Protein AF-0000000067979847 (afdb_homodimer)

Organism: Pisum sativum (NCBI:txid3888)

Solvent-accessible surface area (backbone atoms only — not comparable to full-atom values): 14893 Å² total; per-residue (Å²): 139,76,74,46,3,60,51,42,52,43,30,31,59,87,82,47,49,55,68,55,45,43,52,50,47,50,52,49,47,49,50,50,45,50,50,45,52,30,23,46,53,11,27,58,51,41,70,66,62,68,67,70,90,79,83,64,74,69,63,75,56,29,65,48,72,47,79,54,95,59,32,35,43,36,35,32,14,34,71,59,52,91,60,48,65,45,44,51,53,51,50,36,49,75,61,39,34,45,76,50,30,35,38,38,40,56,46,82,93,50,28,28,29,37,40,34,38,24,36,59,36,92,86,55,77,77,51,66,68,56,51,39,50,52,52,56,70,62,101,141,76,74,47,4,59,52,44,51,43,29,32,62,87,84,46,49,59,66,57,45,44,51,50,48,50,51,49,48,50,51,49,48,52,50,45,53,31,20,47,53,15,26,58,53,40,69,65,61,68,66,68,88,80,83,63,73,68,64,76,54,30,66,47,72,45,78,54,96,60,32,34,44,37,35,34,12,33,72,60,53,91,60,46,65,44,43,52,54,52,52,35,48,75,59,39,33,45,77,50,31,35,37,38,39,58,46,82,93,50,28,28,28,36,40,35,36,24,37,59,36,92,86,57,77,77,49,65,68,57,51,40,50,52,52,57,70,62,103

Nearest PDB structures (foldseek):
  3k5p-assembly1_A  TM=6.914E-01  e=2.018E-02  Brucella abortus 2308
  7jsr-assembly1_A  TM=4.377E-01  e=1.407E-02  Mycolicibacterium smegmatis MC2 155
  5z3g-assembly1_R  TM=4.023E-01  e=1.901E-02  Saccharomyces cerevisiae S288C
  2ab5-assembly1_B  TM=3.423E-01  e=1.559E-01  Saccharomyces cerevisiae
  2ab5-assembly1_A  TM=3.434E-01  e=2.374E-01  Saccharomyces cerevisiae

Sequence (278 aa):
PGSDAQGWRRRFPARMDDASILDQARSYVKQLQERVKKLEQDVELKNICSNNNGTSTDIFPEVKARVSKMEVLITIHCEKQNGVMVKILTQLEKLRLSVKSSSVLQFGKSTFGITIVAQMGDGYNITVDDLVKTLQTAIPGSDAQGWRRRFPARMDDASILDQARSYVKQLQERVKKLEQDVELKNICSNNNGTSTDIFPEVKARVSKMEVLITIHCEKQNGVMVKILTQLEKLRLSVKSSSVLQFGKSTFGITIVAQMGDGYNITVDDLVKTLQTAI

pLDDT: mean 73.84, std 21.16, range [22.72, 97.25]

Foldseek 3Di:
DPPVLVVQCVVDPPPDPPVNSVVVVVVVVVVVVVVVVVVVVVVVVCVVVPPDDDPCVVLPWDWDWDDDDFKIKIKTKHWDDPCLVVLQVVVCVVLQWAWPDKDWDDDPDIMIIIITITGHHPPRDDDRVRSRVSSSVSD/DPPVLVPQCVVDPPPDPPVNSVVVVVVVVVVVVVVVVVVVVVVVVVVVVPPDDDPCVVLPWDWDWDDDDFKIKIKTKHWDDPCLVVLQVVVCVVLQWAWPDKDWDDDPDIMIIIITITGHDPPRDDDRVRSRVSSSVSD

Secondary structure (DSSP, 8-state):
--SSHHHHHTTS-TTS-HHHHHHHHHHHHHHHHHHHHHHHHHHHHHHHHTTS-S-----SSEEEEEEETTEEEEEEEEE--TTHHHHHHHHHHHTTEEEEEEEEEEETTTEEEEEEEEEEPTT----HHHHHHHHHHH-/--SSHHHHHTTS-TTS-HHHHHHHHHHHHHHHHHHHHHHHHHHHHHHHHTTS-S-----SSEEEEEEETTEEEEEEEEE--TTHHHHHHHHHHHTTEEEEEEEEEEETTTEEEEEEEEEEPTT----HHHHHHHHHHH-

Radius of gyration: 19.09 Å; Cα contacts (8 Å, |Δi|>4): 492; chains: 2; bounding box: 53×50×43 Å

InterPro domains:
  IPR036638 Helix-loop-helix DNA-binding domain superfamily [G3DSA:4.10.280.10] (1-56)
  IPR036638 Helix-loop-helix DNA-binding domain superfamily [SSF47459] (13-46)
  IPR052610 Basic helix-loop-helix transcription regulator [PTHR45959] (15-138)
  IPR054502 Plant bHLH transcription factor, ACT-like domain [PF22754] (65-139)

Structure (mmCIF, N/CA/C/O backbone):
data_AF-0000000067979847-model_v1
#
loop_
_entity.id
_entity.type
_entity.pdbx_description
1 polymer 'Plant bHLH transcription factor ACT-like domain-containing protein'
#
loop_
_atom_site.group_PDB
_atom_site.id
_atom_site.type_symbol
_atom_site.label_atom_id
_atom_site.label_alt_id
_atom_site.label_comp_id
_atom_site.label_asym_id
_atom_site.label_entity_id
_atom_site.label_seq_id
_atom_site.pdbx_PDB_ins_code
_atom_site.Cartn_x
_atom_site.Cartn_y
_atom_site.Cartn_z
_atom_site.occupancy
_atom_site.B_iso_or_equiv
_atom_site.auth_seq_id
_atom_site.auth_comp_id
_atom_site.auth_asym_id
_atom_site.auth_atom_id
_atom_site.pdbx_PDB_model_num
ATOM 1 N N . PRO A 1 1 ? -0.308 11.227 24.109 1 22.72 1 PRO A N 1
ATOM 2 C CA . PRO A 1 1 ? -0.488 9.812 23.781 1 22.72 1 PRO A CA 1
ATOM 3 C C . PRO A 1 1 ? -1.822 9.531 23.094 1 22.72 1 PRO A C 1
ATOM 5 O O . PRO A 1 1 ? -2.1 8.391 22.719 1 22.72 1 PRO A O 1
ATOM 8 N N . GLY A 1 2 ? -2.838 10.406 23.078 1 27.86 2 GLY A N 1
ATOM 9 C CA . GLY A 1 2 ? -4.242 10.648 22.812 1 27.86 2 GLY A CA 1
ATOM 10 C C . GLY A 1 2 ? -4.551 10.734 21.328 1 27.86 2 GLY A C 1
ATOM 11 O O . GLY A 1 2 ? -5.719 10.789 20.922 1 27.86 2 GLY A O 1
ATOM 12 N N . SER A 1 3 ? -3.582 11.164 20.438 1 30.92 3 SER A N 1
ATOM 13 C CA . SER A 1 3 ? -3.697 11.742 19.109 1 30.92 3 SER A CA 1
ATOM 14 C C . SER A 1 3 ? -3.906 10.664 18.047 1 30.92 3 SER A C 1
ATOM 16 O O . SER A 1 3 ? -4.301 10.961 16.922 1 30.92 3 SER A O 1
ATOM 18 N N . ASP A 1 4 ? -3.541 9.422 18.359 1 33.56 4 ASP A N 1
ATOM 19 C CA . ASP A 1 4 ? -3.527 8.344 17.375 1 33.56 4 ASP A CA 1
ATOM 20 C C . ASP A 1 4 ? -4.941 7.844 17.078 1 33.56 4 ASP A C 1
ATOM 22 O O . ASP A 1 4 ? -5.195 7.234 16.047 1 33.56 4 ASP A O 1
ATOM 26 N N . ALA A 1 5 ? -5.855 7.871 17.984 1 39.06 5 ALA A N 1
ATOM 27 C CA . ALA A 1 5 ? -7.242 7.414 17.969 1 39.06 5 ALA A CA 1
ATOM 28 C C . ALA A 1 5 ? -8.023 8.102 16.844 1 39.06 5 ALA A C 1
ATOM 30 O O . ALA A 1 5 ? -8.898 7.488 16.219 1 39.06 5 ALA A O 1
ATOM 31 N N . GLN A 1 6 ? -7.762 9.352 16.594 1 37.03 6 GLN A N 1
ATOM 32 C CA . GLN A 1 6 ? -8.523 10.148 15.641 1 37.03 6 GLN A CA 1
ATOM 33 C C . GLN A 1 6 ? -8.211 9.742 14.211 1 37.03 6 GLN A C 1
ATOM 35 O O . GLN A 1 6 ? -9.055 9.875 13.32 1 37.03 6 GLN A O 1
ATOM 40 N N . GLY A 1 7 ? -7.008 9.086 14.133 1 37.72 7 GLY A N 1
ATOM 41 C CA . GLY A 1 7 ? -6.609 8.758 12.773 1 37.72 7 GLY A CA 1
ATOM 42 C C . GLY A 1 7 ? -7.414 7.629 12.164 1 37.72 7 GLY A C 1
ATOM 43 O O . GLY A 1 7 ? -7.727 7.648 10.969 1 37.72 7 GLY A O 1
ATOM 44 N N . TRP A 1 8 ? -7.641 6.535 12.938 1 45.78 8 TRP A N 1
ATOM 45 C CA . TRP A 1 8 ? -8.383 5.391 12.422 1 45.78 8 TRP A CA 1
ATOM 46 C C . TRP A 1 8 ? -9.859 5.734 12.258 1 45.78 8 TRP A C 1
ATOM 48 O O . TRP A 1 8 ? -10.555 5.145 11.422 1 45.78 8 TRP A O 1
ATOM 58 N N . ARG A 1 9 ? -10.391 6.512 13.172 1 46.44 9 ARG A N 1
ATOM 59 C CA . ARG A 1 9 ? -11.805 6.855 13.062 1 46.44 9 ARG A CA 1
ATOM 60 C C . ARG A 1 9 ? -12.117 7.488 11.711 1 46.44 9 ARG A C 1
ATOM 62 O O . ARG A 1 9 ? -13.234 7.363 11.203 1 46.44 9 ARG A O 1
ATOM 69 N N . ARG A 1 10 ? -11.023 8.281 11.297 1 41.72 10 ARG A N 1
ATOM 70 C CA . ARG A 1 10 ? -11.172 8.945 10 1 41.72 10 ARG A CA 1
ATOM 71 C C . ARG A 1 10 ? -11.039 7.945 8.859 1 41.72 10 ARG A C 1
ATOM 73 O O . ARG A 1 10 ? -11.281 8.289 7.699 1 41.72 10 ARG A O 1
ATOM 80 N N . ARG A 1 11 ? -10.445 6.793 9.234 1 43.06 11 ARG A N 1
ATOM 81 C CA . ARG A 1 11 ? -10.172 5.773 8.227 1 43.06 11 ARG A CA 1
ATOM 82 C C . ARG A 1 11 ? -11.391 4.887 8 1 43.06 11 ARG A C 1
ATOM 84 O O . ARG A 1 11 ? -11.422 4.102 7.051 1 43.06 11 ARG A O 1
ATOM 91 N N . PHE A 1 12 ? -12.312 4.84 8.906 1 48.62 12 PHE A N 1
ATOM 92 C CA . PHE A 1 12 ? -13.461 3.947 8.82 1 48.62 12 PHE A CA 1
ATOM 93 C C . PHE A 1 12 ? -14.758 4.742 8.68 1 48.62 12 PHE A C 1
ATOM 95 O O . PHE A 1 12 ? -14.859 5.863 9.18 1 48.62 12 PHE A O 1
ATOM 102 N N . PRO A 1 13 ? -15.562 4.523 7.547 1 44.19 13 PRO A N 1
ATOM 103 C CA . PRO A 1 13 ? -16.812 5.258 7.391 1 44.19 13 PRO A CA 1
ATOM 104 C C . PRO A 1 13 ? -17.516 5.523 8.719 1 44.19 13 PRO A C 1
ATOM 106 O O . PRO A 1 13 ? -17.344 4.762 9.672 1 44.19 13 PRO A O 1
ATOM 109 N N . ALA A 1 14 ? -18.062 6.676 8.719 1 45.44 14 ALA A N 1
ATOM 110 C CA . ALA A 1 14 ? -18.922 7.121 9.812 1 45.44 14 ALA A CA 1
ATOM 111 C C . ALA A 1 14 ? -19.875 6.016 10.25 1 45.44 14 ALA A C 1
ATOM 113 O O . ALA A 1 14 ? -20.328 5.996 11.391 1 45.44 14 ALA A O 1
ATOM 114 N N . ARG A 1 15 ? -20.203 5.211 9.18 1 48.53 15 ARG A N 1
ATOM 115 C CA . ARG A 1 15 ? -21.266 4.281 9.539 1 48.53 15 ARG A CA 1
ATOM 116 C C . ARG A 1 15 ? -20.703 3.045 10.227 1 48.53 15 ARG A C 1
ATOM 118 O O . ARG A 1 15 ? -21.469 2.199 10.711 1 48.53 15 ARG A O 1
ATOM 125 N N . MET A 1 16 ? -19.453 2.879 10.094 1 50.84 16 MET A N 1
ATOM 126 C CA . MET A 1 16 ? -18.953 1.732 10.844 1 50.84 16 MET A CA 1
ATOM 127 C C . MET A 1 16 ? -18.625 2.121 12.289 1 50.84 16 MET A C 1
ATOM 129 O O . MET A 1 16 ? -18.016 3.154 12.531 1 50.84 16 MET A O 1
ATOM 133 N N . ASP A 1 17 ? -19.281 1.398 13.023 1 55.72 17 ASP A N 1
ATOM 134 C CA . ASP A 1 17 ? -19 1.698 14.422 1 55.72 17 ASP A CA 1
ATOM 135 C C . ASP A 1 17 ? -17.547 1.442 14.758 1 55.72 17 ASP A C 1
ATOM 137 O O . ASP A 1 17 ? -16.828 0.763 14.008 1 55.72 17 ASP A O 1
ATOM 141 N N . ASP A 1 18 ? -17.094 2.234 15.547 1 55.59 18 ASP A N 1
ATOM 142 C CA . ASP A 1 18 ? -15.734 2.18 16.062 1 55.59 18 ASP A CA 1
ATOM 143 C C . ASP A 1 18 ? -15.289 0.736 16.281 1 55.59 18 ASP A C 1
ATOM 145 O O . ASP A 1 18 ? -14.148 0.38 15.984 1 55.59 18 ASP A O 1
ATOM 149 N N . ALA A 1 19 ? -16.25 -0.057 16.703 1 60.03 19 ALA A N 1
ATOM 150 C CA . ALA A 1 19 ? -15.938 -1.449 17.016 1 60.03 19 ALA A CA 1
ATOM 151 C C . ALA A 1 19 ? -15.633 -2.24 15.742 1 60.03 19 ALA A C 1
ATOM 153 O O . ALA A 1 19 ? -14.664 -3.004 15.695 1 60.03 19 ALA A O 1
ATOM 154 N N . SER A 1 20 ? -16.312 -2.035 14.672 1 58.41 20 SER A N 1
ATOM 155 C CA . SER A 1 20 ? -16.141 -2.74 13.414 1 58.41 20 SER A CA 1
ATOM 156 C C . SER A 1 20 ? -14.82 -2.352 12.742 1 58.41 20 SER A C 1
ATOM 158 O O . SER A 1 20 ? -14.117 -3.207 12.203 1 58.41 20 SER A O 1
ATOM 160 N N . ILE A 1 21 ? -14.484 -1.13 12.914 1 59.88 21 ILE A N 1
ATOM 161 C CA . ILE A 1 21 ? -13.234 -0.615 12.359 1 59.88 21 ILE A CA 1
ATOM 162 C C . ILE A 1 21 ? -12.047 -1.268 13.07 1 59.88 21 ILE A C 1
ATOM 164 O O . ILE A 1 21 ? -11.102 -1.717 12.414 1 59.88 21 ILE A O 1
ATOM 168 N N . LEU A 1 22 ? -12.195 -1.333 14.328 1 62.34 22 LEU A N 1
ATOM 169 C CA . LEU A 1 22 ? -11.117 -1.936 15.109 1 62.34 22 LEU A CA 1
ATOM 170 C C . LEU A 1 22 ? -10.961 -3.412 14.766 1 62.34 22 LEU A C 1
ATOM 172 O O . LEU A 1 22 ? -9.836 -3.912 14.664 1 62.34 22 LEU A O 1
ATOM 176 N N . ASP A 1 23 ? -12.094 -4.105 14.656 1 64.44 23 ASP A N 1
ATOM 177 C CA . ASP A 1 23 ? -12.062 -5.523 14.312 1 64.44 23 ASP A CA 1
ATOM 178 C C . ASP A 1 23 ? -11.359 -5.758 12.984 1 64.44 23 ASP A C 1
ATOM 180 O O . ASP A 1 23 ? -10.547 -6.676 12.859 1 64.44 23 ASP A O 1
ATOM 184 N N . GLN A 1 24 ? -11.641 -4.961 12.148 1 59 24 GLN A N 1
ATOM 185 C CA . GLN A 1 24 ? -11.047 -5.09 10.82 1 59 24 GLN A CA 1
ATOM 186 C C . GLN A 1 24 ? -9.547 -4.812 10.859 1 59 24 GLN A C 1
ATOM 188 O O . GLN A 1 24 ? -8.758 -5.539 10.258 1 59 24 GLN A O 1
ATOM 193 N N . ALA A 1 25 ? -9.211 -3.822 11.562 1 62.44 25 ALA A N 1
ATOM 194 C CA . ALA A 1 25 ? -7.805 -3.477 11.719 1 62.44 25 ALA A CA 1
ATOM 195 C C . ALA A 1 25 ? -7.023 -4.621 12.359 1 62.44 25 ALA A C 1
ATOM 197 O O . ALA A 1 25 ? -5.918 -4.953 11.922 1 62.44 25 ALA A O 1
ATOM 198 N N . ARG A 1 26 ? -7.625 -5.18 13.312 1 70.19 26 ARG A N 1
ATOM 199 C CA . ARG A 1 26 ? -7 -6.32 13.977 1 70.19 26 ARG A CA 1
ATOM 200 C C . ARG A 1 26 ? -6.812 -7.484 13.008 1 70.19 26 ARG A C 1
ATOM 202 O O . ARG A 1 26 ? -5.754 -8.117 12.992 1 70.19 26 ARG A O 1
ATOM 209 N N . SER A 1 27 ? -7.816 -7.75 12.305 1 69.06 27 SER A N 1
ATOM 210 C CA . SER A 1 27 ? -7.762 -8.828 11.32 1 69.06 27 SER A CA 1
ATOM 211 C C . SER A 1 27 ? -6.652 -8.594 10.305 1 69.06 27 SER A C 1
ATOM 213 O O . SER A 1 27 ? -5.895 -9.508 9.984 1 69.06 27 SER A O 1
ATOM 215 N N . TYR A 1 28 ? -6.516 -7.379 10.008 1 60.12 28 TYR A N 1
ATOM 216 C CA . TYR A 1 28 ? -5.48 -7 9.055 1 60.12 28 TYR A CA 1
ATOM 217 C C . TYR A 1 28 ? -4.09 -7.227 9.641 1 60.12 28 TYR A C 1
ATOM 219 O O . TYR A 1 28 ? -3.232 -7.832 9 1 60.12 28 TYR A O 1
ATOM 227 N N . VAL A 1 29 ? -3.916 -6.812 10.852 1 66.75 29 VAL A N 1
ATOM 228 C CA . VAL A 1 29 ? -2.633 -6.992 11.516 1 66.75 29 VAL A CA 1
ATOM 229 C C . VAL A 1 29 ? -2.326 -8.484 11.656 1 66.75 29 VAL A C 1
ATOM 231 O O . VAL A 1 29 ? -1.184 -8.906 11.469 1 66.75 29 VAL A O 1
ATOM 234 N N . LYS A 1 30 ? -3.355 -9.164 11.922 1 74.62 30 LYS A N 1
ATOM 235 C CA . LYS A 1 30 ? -3.184 -10.609 12.031 1 74.62 30 LYS A CA 1
ATOM 236 C C . LYS A 1 30 ? -2.768 -11.219 10.695 1 74.62 30 LYS A C 1
ATOM 238 O O . LYS A 1 30 ? -1.877 -12.07 10.641 1 74.62 30 LYS A O 1
ATOM 243 N N . GLN A 1 31 ? -3.348 -10.812 9.719 1 62.22 31 GLN A N 1
ATOM 244 C CA . GLN A 1 31 ? -2.998 -11.273 8.383 1 62.22 31 GLN A CA 1
ATOM 245 C C . GLN A 1 31 ? -1.552 -10.93 8.039 1 62.22 31 GLN A C 1
ATOM 247 O O . GLN A 1 31 ? -0.817 -11.758 7.504 1 62.22 31 GLN A O 1
ATOM 252 N N . LEU A 1 32 ? -1.164 -9.781 8.375 1 62.03 32 LEU A N 1
ATOM 253 C CA . LEU A 1 32 ? 0.208 -9.352 8.133 1 62.03 32 LEU A CA 1
ATOM 254 C C . LEU A 1 32 ? 1.194 -10.188 8.938 1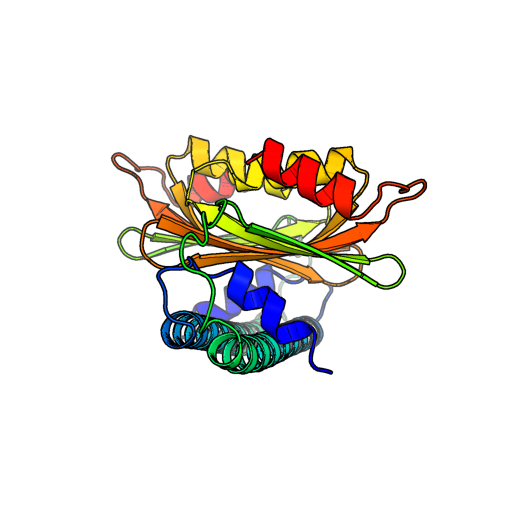 62.03 32 LEU A C 1
ATOM 256 O O . LEU A 1 32 ? 2.26 -10.555 8.43 1 62.03 32 LEU A O 1
ATOM 260 N N . GLN A 1 33 ? 0.799 -10.453 10.164 1 71.44 33 GLN A N 1
ATOM 261 C CA . GLN A 1 33 ? 1.627 -11.312 11 1 71.44 33 GLN A CA 1
ATOM 262 C C . GLN A 1 33 ? 1.774 -12.703 10.383 1 71.44 33 GLN A C 1
ATOM 264 O O . GLN A 1 33 ? 2.867 -13.273 10.375 1 71.44 33 GLN A O 1
ATOM 269 N N . GLU A 1 34 ? 0.741 -13.188 9.852 1 68.75 34 GLU A N 1
ATOM 270 C CA . GLU A 1 34 ? 0.761 -14.492 9.203 1 68.75 34 GLU A CA 1
ATOM 271 C C . GLU A 1 34 ? 1.631 -14.477 7.949 1 68.75 34 GLU A C 1
ATOM 273 O O . GLU A 1 34 ? 2.379 -15.422 7.691 1 68.75 34 GLU A O 1
ATOM 278 N N . ARG A 1 35 ? 1.564 -13.516 7.281 1 57.09 35 ARG A N 1
ATOM 279 C CA . ARG A 1 35 ? 2.383 -13.352 6.082 1 57.09 35 ARG A CA 1
ATOM 280 C C . ARG A 1 35 ? 3.863 -13.289 6.434 1 57.09 35 ARG A C 1
ATOM 282 O O . ARG A 1 35 ? 4.695 -13.898 5.754 1 57.09 35 ARG A O 1
ATOM 289 N N . VAL A 1 36 ? 4.125 -12.594 7.473 1 65.25 36 VAL A N 1
ATOM 290 C CA . VAL A 1 36 ? 5.508 -12.5 7.934 1 65.25 36 VAL A CA 1
ATOM 291 C C . VAL A 1 36 ? 6 -13.883 8.375 1 65.25 36 VAL A C 1
ATOM 293 O O . VAL A 1 36 ? 7.145 -14.25 8.109 1 65.25 36 VAL A O 1
ATOM 296 N N . LYS A 1 37 ? 5.152 -14.508 9.094 1 69.62 37 LYS A N 1
ATOM 297 C CA . LYS A 1 37 ? 5.512 -15.859 9.516 1 69.62 37 LYS A CA 1
ATOM 298 C C . LYS A 1 37 ? 5.809 -16.75 8.305 1 69.62 37 LYS A C 1
ATOM 300 O O . LYS A 1 37 ? 6.773 -17.516 8.32 1 69.62 37 LYS A O 1
ATOM 305 N N . LYS A 1 38 ? 5.125 -16.625 7.336 1 58.94 38 LYS A N 1
ATOM 306 C CA . LYS A 1 38 ? 5.344 -17.375 6.105 1 58.94 38 LYS A CA 1
ATOM 307 C C . LYS A 1 38 ? 6.656 -16.984 5.441 1 58.94 38 LYS A C 1
ATOM 309 O O . LYS A 1 38 ? 7.43 -17.844 5.016 1 58.94 38 LYS A O 1
ATOM 314 N N . LEU A 1 39 ? 6.902 -15.711 5.418 1 56.28 39 LEU A N 1
ATOM 315 C CA . LEU A 1 39 ? 8.156 -15.188 4.875 1 56.28 39 LEU A CA 1
ATOM 316 C C . LEU A 1 39 ? 9.352 -15.727 5.652 1 56.28 39 LEU A C 1
ATOM 318 O O . LEU A 1 39 ? 10.375 -16.078 5.062 1 56.28 39 LEU A O 1
ATOM 322 N N . GLU A 1 40 ? 9.203 -15.797 6.953 1 64.94 40 GLU A N 1
ATOM 323 C CA . GLU A 1 40 ? 10.234 -16.391 7.805 1 64.94 40 GLU A CA 1
ATOM 324 C C . GLU A 1 40 ? 10.484 -17.844 7.445 1 64.94 40 GLU A C 1
ATOM 326 O O . GLU A 1 40 ? 11.633 -18.281 7.367 1 64.94 40 GLU A O 1
ATOM 331 N N . GLN A 1 41 ? 9.43 -18.531 7.223 1 62.47 41 GLN A N 1
ATOM 332 C CA . GLN A 1 41 ? 9.531 -19.938 6.852 1 62.47 41 GLN A CA 1
ATOM 333 C C . GLN A 1 41 ? 10.172 -20.109 5.477 1 62.47 41 GLN A C 1
ATOM 335 O O . GLN A 1 41 ? 11.016 -20.984 5.273 1 62.47 41 GLN A O 1
ATOM 340 N N . ASP A 1 42 ? 9.875 -19.312 4.551 1 54.09 42 ASP A N 1
ATOM 341 C CA . ASP A 1 42 ? 10.43 -19.312 3.201 1 54.09 42 ASP A CA 1
ATOM 342 C C . ASP A 1 42 ? 11.93 -19 3.221 1 54.09 42 ASP A C 1
ATOM 344 O O . ASP A 1 42 ? 12.711 -19.625 2.498 1 54.09 42 ASP A O 1
ATOM 348 N N . VAL A 1 43 ? 12.305 -18 3.934 1 58.06 43 VAL A N 1
ATOM 349 C CA . VAL A 1 43 ? 13.703 -17.609 4.059 1 58.06 43 VAL A CA 1
ATOM 350 C C . VAL A 1 43 ? 14.5 -18.734 4.707 1 58.06 43 VAL A C 1
ATOM 352 O O . VAL A 1 43 ? 15.641 -19.016 4.32 1 58.06 43 VAL A O 1
ATOM 355 N N . GLU A 1 44 ? 13.945 -19.266 5.727 1 60.84 44 GLU A N 1
ATOM 356 C CA . GLU A 1 44 ? 14.602 -20.391 6.383 1 60.84 44 GLU A CA 1
ATOM 357 C C . GLU A 1 44 ? 14.844 -21.531 5.402 1 60.84 44 GLU A C 1
ATOM 359 O O . GLU A 1 44 ? 15.891 -22.172 5.434 1 60.84 44 GLU A O 1
ATOM 364 N N . LEU A 1 45 ? 14 -21.781 4.453 1 51.47 45 LEU A N 1
ATOM 365 C CA . LEU A 1 45 ? 14.102 -22.859 3.486 1 51.47 45 LEU A CA 1
ATOM 366 C C . LEU A 1 45 ? 15.094 -22.531 2.381 1 51.47 45 LEU A C 1
ATOM 368 O O . LEU A 1 45 ? 15.836 -23.391 1.916 1 51.47 45 LEU A O 1
ATOM 372 N N . LYS A 1 46 ? 15.055 -21.328 1.94 1 52.03 46 LYS A N 1
ATOM 373 C CA . LYS A 1 46 ? 16.016 -20.906 0.924 1 52.03 46 LYS A CA 1
ATOM 374 C C . LYS A 1 46 ? 17.438 -20.938 1.467 1 52.03 46 LYS A C 1
ATOM 376 O O . LYS A 1 46 ? 18.375 -21.281 0.746 1 52.03 46 LYS A O 1
ATOM 381 N N . ASN A 1 47 ? 17.656 -20.297 2.672 1 50.31 47 ASN A N 1
ATOM 382 C CA . ASN A 1 47 ? 19 -20.406 3.246 1 50.31 47 ASN A CA 1
ATOM 383 C C . ASN A 1 47 ? 19.5 -21.844 3.213 1 50.31 47 ASN A C 1
ATOM 385 O O . ASN A 1 47 ? 20.703 -22.078 3.09 1 50.31 47 ASN A O 1
ATOM 389 N N . ILE A 1 48 ? 18.641 -22.75 3.18 1 45.25 48 ILE A N 1
ATOM 390 C CA . ILE A 1 48 ? 19.062 -24.125 3.092 1 45.25 48 ILE A CA 1
ATOM 391 C C . ILE A 1 48 ? 19.453 -24.469 1.654 1 45.25 48 ILE A C 1
ATOM 393 O O . ILE A 1 48 ? 20.453 -25.156 1.417 1 45.25 48 ILE A O 1
ATOM 397 N N . CYS A 1 49 ? 18.672 -24 0.652 1 38.84 49 CYS A N 1
ATOM 398 C CA . CYS A 1 49 ? 18.938 -24.422 -0.719 1 38.84 49 CYS A CA 1
ATOM 399 C C . CYS A 1 49 ? 19.938 -23.484 -1.397 1 38.84 49 CYS A C 1
ATOM 401 O O . CYS A 1 49 ? 20.438 -23.797 -2.482 1 38.84 49 CYS A O 1
ATOM 403 N N . SER A 1 50 ? 19.953 -22.203 -1.059 1 44.81 50 SER A N 1
ATOM 404 C CA . SER A 1 50 ? 20.797 -21.281 -1.814 1 44.81 50 SER A CA 1
ATOM 405 C C . SER A 1 50 ? 22.281 -21.578 -1.579 1 44.81 50 SER A C 1
ATOM 407 O O . SER A 1 50 ? 23.141 -20.734 -1.855 1 44.81 50 SER A O 1
ATOM 409 N N . ASN A 1 51 ? 22.719 -22.594 -1.029 1 37.69 51 ASN A N 1
ATOM 410 C CA . ASN A 1 51 ? 24.172 -22.75 -1.163 1 37.69 51 ASN A CA 1
ATOM 411 C C . ASN A 1 51 ? 24.625 -22.609 -2.613 1 37.69 51 ASN A C 1
ATOM 413 O O . ASN A 1 51 ? 25.812 -22.531 -2.895 1 37.69 51 ASN A O 1
ATOM 417 N N . ASN A 1 52 ? 24.156 -23.531 -3.551 1 35.59 52 ASN A N 1
ATOM 418 C CA . ASN A 1 52 ? 25.047 -23.734 -4.688 1 35.59 52 ASN A CA 1
ATOM 419 C C . ASN A 1 52 ? 25.25 -22.453 -5.488 1 35.59 52 ASN A C 1
ATOM 421 O O . ASN A 1 52 ? 26.375 -22.094 -5.828 1 35.59 52 ASN A O 1
ATOM 425 N N . ASN A 1 53 ? 24.547 -22.375 -6.836 1 37 53 ASN A N 1
ATOM 426 C CA . ASN A 1 53 ? 25.062 -21.688 -8.016 1 37 53 ASN A CA 1
ATOM 427 C C . ASN A 1 53 ? 25.156 -20.172 -7.793 1 37 53 ASN A C 1
ATOM 429 O O . ASN A 1 53 ? 24.297 -19.578 -7.145 1 37 53 ASN A O 1
ATOM 433 N N . GLY A 1 54 ? 26.312 -19.5 -7.973 1 36.94 54 GLY A N 1
ATOM 434 C CA . GLY A 1 54 ? 27 -18.219 -7.996 1 36.94 54 GLY A CA 1
ATOM 435 C C . GLY A 1 54 ? 26.078 -17.062 -8.344 1 36.94 54 GLY A C 1
ATOM 436 O O . GLY A 1 54 ? 25.938 -16.125 -7.562 1 36.94 54 GLY A O 1
ATOM 437 N N . THR A 1 55 ? 26.078 -16.766 -9.836 1 37.44 55 THR A N 1
ATOM 438 C CA . THR A 1 55 ? 25.734 -15.516 -10.5 1 37.44 55 THR A CA 1
ATOM 439 C C . THR A 1 55 ? 24.266 -15.164 -10.266 1 37.44 55 THR A C 1
ATOM 441 O O . THR A 1 55 ? 23.375 -15.742 -10.883 1 37.44 55 THR A O 1
ATOM 444 N N . SER A 1 56 ? 23.672 -15.422 -9.312 1 40 56 SER A N 1
ATOM 445 C CA . SER A 1 56 ? 22.312 -14.945 -9.062 1 40 56 SER A CA 1
ATOM 446 C C . SER A 1 56 ? 22.078 -13.586 -9.711 1 40 56 SER A C 1
ATOM 448 O O . SER A 1 56 ? 22.578 -12.57 -9.234 1 40 56 SER A O 1
ATOM 450 N N . THR A 1 57 ? 22.531 -13.375 -10.977 1 41.31 57 THR A N 1
ATOM 451 C CA . THR A 1 57 ? 22.016 -12.188 -11.648 1 41.31 57 THR A CA 1
ATOM 452 C C . THR A 1 57 ? 20.656 -11.789 -11.094 1 41.31 57 THR A C 1
ATOM 454 O O . THR A 1 57 ? 19.656 -12.469 -11.336 1 41.31 57 THR A O 1
ATOM 457 N N . ASP A 1 58 ? 20.469 -11.734 -9.945 1 47.12 58 ASP A N 1
ATOM 458 C CA . ASP A 1 58 ? 19.375 -11.148 -9.164 1 47.12 58 ASP A CA 1
ATOM 459 C C . ASP A 1 58 ? 18.594 -10.133 -9.992 1 47.12 58 ASP A C 1
ATOM 461 O O . ASP A 1 58 ? 19.078 -9.031 -10.25 1 47.12 58 ASP A O 1
ATOM 465 N N . ILE A 1 59 ? 18.109 -10.516 -11.234 1 54.84 59 ILE A N 1
ATOM 466 C CA . ILE A 1 59 ? 17.281 -9.695 -12.102 1 54.84 59 ILE A CA 1
ATOM 467 C C . ILE A 1 59 ? 16.359 -8.828 -11.258 1 54.84 59 ILE A C 1
ATOM 469 O O . ILE A 1 59 ? 15.57 -9.344 -10.461 1 54.84 59 ILE A O 1
ATOM 473 N N . PHE A 1 60 ? 16.781 -7.844 -10.648 1 66 60 PHE A N 1
ATOM 474 C CA . PHE A 1 60 ? 15.969 -6.781 -10.062 1 66 60 PHE A CA 1
ATOM 475 C C . PHE A 1 60 ? 15.312 -5.938 -11.148 1 66 60 PHE A C 1
ATOM 477 O O . PHE A 1 60 ? 15.938 -5.637 -12.172 1 66 60 PHE A O 1
ATOM 484 N N . PRO A 1 61 ? 13.828 -5.891 -11.023 1 82.94 61 PRO A N 1
ATOM 485 C CA . PRO A 1 61 ? 12.938 -6.172 -9.898 1 82.94 61 PRO A CA 1
ATOM 486 C C . PRO A 1 61 ? 12.469 -7.625 -9.859 1 82.94 61 PRO A C 1
ATOM 488 O O . PRO A 1 61 ? 12.391 -8.281 -10.898 1 82.94 61 PRO A O 1
ATOM 491 N N . GLU A 1 62 ? 12.367 -8.18 -8.711 1 85.62 62 GLU A N 1
ATOM 492 C CA . GLU A 1 62 ? 11.781 -9.508 -8.508 1 85.62 62 GLU A CA 1
ATOM 493 C C . GLU A 1 62 ? 10.266 -9.422 -8.352 1 85.62 62 GLU A C 1
ATOM 495 O O . GLU A 1 62 ? 9.773 -8.75 -7.441 1 85.62 62 GLU A O 1
ATOM 500 N N . VAL A 1 63 ? 9.562 -10.055 -9.281 1 90.75 63 VAL A N 1
ATOM 501 C CA . VAL A 1 63 ? 8.102 -10.055 -9.234 1 90.75 63 VAL A CA 1
ATOM 502 C C . VAL A 1 63 ? 7.59 -11.492 -9.109 1 90.75 63 VAL A C 1
ATOM 504 O O . VAL A 1 63 ? 7.988 -12.367 -9.875 1 90.75 63 VAL A O 1
ATOM 507 N N . LYS A 1 64 ? 6.809 -11.742 -8.117 1 86.25 64 LYS A N 1
ATOM 508 C CA . LYS A 1 64 ? 6.145 -13.023 -7.895 1 86.25 64 LYS A CA 1
ATOM 509 C C . LYS A 1 64 ? 4.629 -12.852 -7.84 1 86.25 64 LYS A C 1
ATOM 511 O O . LYS A 1 64 ? 4.129 -11.867 -7.285 1 86.25 64 LYS A O 1
ATOM 516 N N . ALA A 1 65 ? 3.939 -13.805 -8.469 1 90.38 65 ALA A N 1
ATOM 517 C CA . ALA A 1 65 ? 2.48 -13.75 -8.461 1 90.38 65 ALA A CA 1
ATOM 518 C C . ALA A 1 65 ? 1.88 -15.141 -8.25 1 90.38 65 ALA A C 1
ATOM 520 O O . ALA A 1 65 ? 2.41 -16.141 -8.75 1 90.38 65 ALA A O 1
ATOM 521 N N . ARG A 1 66 ? 0.875 -15.172 -7.48 1 86 66 ARG A N 1
ATOM 522 C CA . ARG A 1 66 ? 0.122 -16.406 -7.223 1 86 66 ARG A CA 1
ATOM 523 C C . ARG A 1 66 ? -1.379 -16.156 -7.336 1 86 66 ARG A C 1
ATOM 525 O O . ARG A 1 66 ? -1.878 -15.117 -6.898 1 86 66 ARG A O 1
ATOM 532 N N . VAL A 1 67 ? -2.031 -17.109 -7.961 1 89.12 67 VAL A N 1
ATOM 533 C CA . VAL A 1 67 ? -3.473 -16.969 -8.148 1 89.12 67 VAL A CA 1
ATOM 534 C C . VAL A 1 67 ? -4.211 -17.906 -7.195 1 89.12 67 VAL A C 1
ATOM 536 O O . VAL A 1 67 ? -3.818 -19.062 -7.027 1 89.12 67 VAL A O 1
ATOM 539 N N . SER A 1 68 ? -5.129 -17.391 -6.531 1 86.44 68 SER A N 1
ATOM 540 C CA . SER A 1 68 ? -6.043 -18.172 -5.715 1 86.44 68 SER A CA 1
ATOM 541 C C . SER A 1 68 ? -7.492 -17.781 -5.969 1 86.44 68 SER A C 1
ATOM 543 O O . SER A 1 68 ? -7.922 -16.688 -5.586 1 86.44 68 SER A O 1
ATOM 545 N N . LYS A 1 69 ? -8.203 -18.734 -6.578 1 87.81 69 LYS A N 1
ATOM 546 C CA . LYS A 1 69 ? -9.586 -18.5 -6.973 1 87.81 69 LYS A CA 1
ATOM 547 C C . LYS A 1 69 ? -9.703 -17.25 -7.836 1 87.81 69 LYS A C 1
ATOM 549 O O . LYS A 1 69 ? -9.258 -17.234 -8.984 1 87.81 69 LYS A O 1
ATOM 554 N N . MET A 1 70 ? -10.203 -16.172 -7.383 1 92.06 70 MET A N 1
ATOM 555 C CA . MET A 1 70 ? -10.438 -14.977 -8.188 1 92.06 70 MET A CA 1
ATOM 556 C C . MET A 1 70 ? -9.539 -13.836 -7.738 1 92.06 70 MET A C 1
ATOM 558 O O . MET A 1 70 ? -9.773 -12.68 -8.102 1 92.06 70 MET A O 1
ATOM 562 N N . GLU A 1 71 ? -8.484 -14.148 -6.91 1 91.44 71 GLU A N 1
ATOM 563 C CA . GLU A 1 71 ? -7.562 -13.117 -6.438 1 91.44 71 GLU A CA 1
ATOM 564 C C . GLU A 1 71 ? -6.121 -13.461 -6.812 1 91.44 71 GLU A C 1
ATOM 566 O O . GLU A 1 71 ? -5.777 -14.633 -6.984 1 91.44 71 GLU A O 1
ATOM 571 N N . VAL A 1 72 ? -5.387 -12.477 -7 1 93.38 72 VAL A N 1
ATOM 572 C CA . VAL A 1 72 ? -3.967 -12.633 -7.285 1 93.38 72 VAL A CA 1
ATOM 573 C C . VAL A 1 72 ? -3.141 -11.961 -6.191 1 93.38 72 VAL A C 1
ATOM 575 O O . VAL A 1 72 ? -3.408 -10.82 -5.82 1 93.38 72 VAL A O 1
ATOM 578 N N . LEU A 1 73 ? -2.25 -12.648 -5.633 1 88.31 73 LEU A N 1
ATOM 579 C CA . LEU A 1 73 ? -1.247 -12.086 -4.734 1 88.31 73 LEU A CA 1
ATOM 580 C C . LEU A 1 73 ? 0.038 -11.766 -5.488 1 88.31 73 LEU A C 1
ATOM 582 O O . LEU A 1 73 ? 0.628 -12.641 -6.121 1 88.31 73 LEU A O 1
ATOM 586 N N . ILE A 1 74 ? 0.417 -10.531 -5.438 1 91.69 74 ILE A N 1
ATOM 587 C CA . ILE A 1 74 ? 1.615 -10.078 -6.141 1 91.69 74 ILE A CA 1
ATOM 588 C C . ILE A 1 74 ? 2.645 -9.578 -5.129 1 91.69 74 ILE A C 1
ATOM 590 O O . ILE A 1 74 ? 2.316 -8.789 -4.238 1 91.69 74 ILE A O 1
ATOM 594 N N . THR A 1 75 ? 3.814 -10 -5.266 1 86.94 75 THR A N 1
ATOM 595 C CA . THR A 1 75 ? 4.93 -9.523 -4.453 1 86.94 75 THR A CA 1
ATOM 596 C C . THR A 1 75 ? 6.062 -9.016 -5.336 1 86.94 75 THR A C 1
ATOM 598 O O . THR A 1 75 ? 6.512 -9.711 -6.25 1 86.94 75 THR A O 1
ATOM 601 N N . ILE A 1 76 ? 6.445 -7.781 -5.078 1 89.38 76 ILE A N 1
ATOM 602 C CA . ILE A 1 76 ? 7.457 -7.145 -5.914 1 89.38 76 ILE A CA 1
ATOM 603 C C . ILE A 1 76 ? 8.617 -6.652 -5.043 1 89.38 76 ILE A C 1
ATOM 605 O O . ILE A 1 76 ? 8.391 -6.07 -3.979 1 89.38 76 ILE A O 1
ATOM 609 N N . HIS A 1 77 ? 9.734 -6.891 -5.434 1 84.12 77 HIS A N 1
ATOM 610 C CA . HIS A 1 77 ? 10.961 -6.309 -4.895 1 84.12 77 HIS A CA 1
ATOM 611 C C . HIS A 1 77 ? 11.688 -5.48 -5.949 1 84.12 77 HIS A C 1
ATOM 613 O O . HIS A 1 77 ? 12.141 -6.02 -6.961 1 84.12 77 HIS A O 1
ATOM 619 N N . CYS A 1 78 ? 11.766 -4.219 -5.648 1 85.94 78 CYS A N 1
ATOM 620 C CA . CYS A 1 78 ? 12.328 -3.334 -6.664 1 85.94 78 CYS A CA 1
ATOM 621 C C . CYS A 1 78 ? 13.078 -2.172 -6.02 1 85.94 78 CYS A C 1
ATOM 623 O O . CYS A 1 78 ? 13.039 -2.006 -4.801 1 85.94 78 CYS A O 1
ATOM 625 N N . GLU A 1 79 ? 13.797 -1.523 -6.812 1 87.75 79 GLU A N 1
ATOM 626 C CA . GLU A 1 79 ? 14.469 -0.315 -6.34 1 87.75 79 GLU A CA 1
ATOM 627 C C . GLU A 1 79 ? 13.453 0.782 -6.016 1 87.75 79 GLU A C 1
ATOM 629 O O . GLU A 1 79 ? 12.453 0.933 -6.711 1 87.75 79 GLU A O 1
ATOM 634 N N . LYS A 1 80 ? 13.805 1.465 -4.969 1 89.81 80 LYS A N 1
ATOM 635 C CA . LYS A 1 80 ? 12.992 2.621 -4.602 1 89.81 80 LYS A CA 1
ATOM 636 C C . LYS A 1 80 ? 13.109 3.73 -5.645 1 89.81 80 LYS A C 1
ATOM 638 O O . LYS A 1 80 ? 14.203 4.254 -5.879 1 89.81 80 LYS A O 1
ATOM 643 N N . GLN A 1 81 ? 12.047 4.016 -6.34 1 90.56 81 GLN A N 1
ATOM 644 C CA . GLN A 1 81 ? 11.93 5.105 -7.301 1 90.56 81 GLN A CA 1
ATOM 645 C C . GLN A 1 81 ? 10.57 5.789 -7.199 1 90.56 81 GLN A C 1
ATOM 647 O O . GLN A 1 81 ? 9.539 5.121 -7.055 1 90.56 81 GLN A O 1
ATOM 652 N N . ASN A 1 82 ? 10.656 7.078 -7.199 1 89.38 82 ASN A N 1
ATOM 653 C CA . ASN A 1 82 ? 9.383 7.789 -7.242 1 89.38 82 ASN A CA 1
ATOM 654 C C . ASN A 1 82 ? 8.57 7.41 -8.477 1 89.38 82 ASN A C 1
ATOM 656 O O . ASN A 1 82 ? 9.117 7.309 -9.578 1 89.38 82 ASN A O 1
ATOM 660 N N . GLY A 1 83 ? 7.32 7.066 -8.227 1 92.5 83 GLY A N 1
ATOM 661 C CA . GLY A 1 83 ? 6.438 6.793 -9.352 1 92.5 83 GLY A CA 1
ATOM 662 C C . GLY A 1 83 ? 6.32 5.316 -9.672 1 92.5 83 GLY A C 1
ATOM 663 O O . GLY A 1 83 ? 5.512 4.918 -10.516 1 92.5 83 GLY A O 1
ATOM 664 N N . VAL A 1 84 ? 7.129 4.527 -9.141 1 94.75 84 VAL A N 1
ATOM 665 C CA . VAL A 1 84 ? 7.102 3.104 -9.461 1 94.75 84 VAL A CA 1
ATOM 666 C C . VAL A 1 84 ? 5.738 2.518 -9.117 1 94.75 84 VAL A C 1
ATOM 668 O O . VAL A 1 84 ? 5.195 1.7 -9.859 1 94.75 84 VAL A O 1
ATOM 671 N N . MET A 1 85 ? 5.219 2.9 -8.039 1 95.12 85 MET A N 1
ATOM 672 C CA . MET A 1 85 ? 3.912 2.406 -7.621 1 95.12 85 MET A CA 1
ATOM 673 C C . MET A 1 85 ? 2.828 2.834 -8.602 1 95.12 85 MET A C 1
ATOM 675 O O . MET A 1 85 ? 1.912 2.062 -8.898 1 95.12 85 MET A O 1
ATOM 679 N N . VAL A 1 86 ? 2.938 4.035 -9.117 1 95.69 86 VAL A N 1
ATOM 680 C CA . VAL A 1 86 ? 1.992 4.539 -10.109 1 95.69 86 VAL A CA 1
ATOM 681 C C . VAL A 1 86 ? 2.027 3.658 -11.352 1 95.69 86 VAL A C 1
ATOM 683 O O . VAL A 1 86 ? 0.981 3.27 -11.875 1 95.69 86 VAL A O 1
ATOM 686 N N . LYS A 1 87 ? 3.225 3.287 -11.758 1 95.62 87 LYS A N 1
ATOM 687 C CA . LYS A 1 87 ? 3.383 2.422 -12.922 1 95.62 87 LYS A CA 1
ATOM 688 C C . LYS A 1 87 ? 2.744 1.056 -12.68 1 95.62 87 LYS A C 1
ATOM 690 O O . LYS A 1 87 ? 2.006 0.553 -13.531 1 95.62 87 LYS A O 1
ATOM 695 N N . ILE A 1 88 ? 2.98 0.513 -11.562 1 96.94 88 ILE A N 1
ATOM 696 C CA . ILE A 1 88 ? 2.477 -0.812 -11.211 1 96.94 88 ILE A CA 1
ATOM 697 C C . ILE A 1 88 ? 0.95 -0.791 -11.172 1 96.94 88 ILE A C 1
ATOM 699 O O . ILE A 1 88 ? 0.294 -1.618 -11.812 1 96.94 88 ILE A O 1
ATOM 703 N N . LEU A 1 89 ? 0.433 0.195 -10.516 1 97.25 89 LEU A N 1
ATOM 704 C CA . LEU A 1 89 ? -1.013 0.273 -10.328 1 97.25 89 LEU A CA 1
ATOM 705 C C . LEU A 1 89 ? -1.718 0.521 -11.656 1 97.25 89 LEU A C 1
ATOM 707 O O . LEU A 1 89 ? -2.791 -0.032 -11.914 1 97.25 89 LEU A O 1
ATOM 711 N N . THR A 1 90 ? -1.095 1.311 -12.484 1 96 90 THR A N 1
ATOM 712 C CA . THR A 1 90 ? -1.652 1.579 -13.805 1 96 90 THR A CA 1
ATOM 713 C C . THR A 1 90 ? -1.698 0.303 -14.641 1 96 90 THR A C 1
ATOM 715 O O . THR A 1 90 ? -2.697 0.028 -15.312 1 96 90 THR A O 1
ATOM 718 N N . GLN A 1 91 ? -0.655 -0.501 -14.547 1 96.44 91 GLN A N 1
ATOM 719 C CA . GLN A 1 91 ? -0.622 -1.752 -15.297 1 96.44 91 GLN A CA 1
ATOM 720 C C . GLN A 1 91 ? -1.683 -2.725 -14.797 1 96.44 91 GLN A C 1
ATOM 722 O O . GLN A 1 91 ? -2.346 -3.395 -15.586 1 96.44 91 GLN A O 1
ATOM 727 N N . LEU A 1 92 ? -1.863 -2.791 -13.523 1 97.12 92 LEU A N 1
ATOM 728 C CA . LEU A 1 92 ? -2.863 -3.686 -12.945 1 97.12 92 LEU A CA 1
ATOM 729 C C . LEU A 1 92 ? -4.262 -3.312 -13.422 1 97.12 92 LEU A C 1
ATOM 731 O O . LEU A 1 92 ? -5.07 -4.188 -13.742 1 97.12 92 LEU A O 1
ATOM 735 N N . GLU A 1 93 ? -4.48 -2.031 -13.43 1 95.06 93 GLU A N 1
ATOM 736 C CA . GLU A 1 93 ? -5.777 -1.56 -13.906 1 95.06 93 GLU A CA 1
ATOM 737 C C . GLU A 1 93 ? -6.004 -1.939 -15.359 1 95.06 93 GLU A C 1
ATOM 739 O O . GLU A 1 93 ? -7.102 -2.359 -15.734 1 95.06 93 GLU A O 1
ATOM 744 N N . LYS A 1 94 ? -4.973 -1.727 -16.156 1 94.88 94 LYS A N 1
ATOM 745 C CA . LYS A 1 94 ? -5.062 -2.092 -17.562 1 94.88 94 LYS A CA 1
ATOM 746 C C . LYS A 1 94 ? -5.348 -3.582 -17.734 1 94.88 94 LYS A C 1
ATOM 748 O O . LYS A 1 94 ? -5.973 -3.994 -18.703 1 94.88 94 LYS A O 1
ATOM 753 N N . LEU A 1 95 ? -4.945 -4.414 -16.797 1 95.5 95 LEU A N 1
ATOM 754 C CA . LEU A 1 95 ? -5.102 -5.863 -16.859 1 95.5 95 LEU A CA 1
ATOM 755 C C . LEU A 1 95 ? -6.398 -6.301 -16.188 1 95.5 95 LEU A C 1
ATOM 757 O O . LEU A 1 95 ? -6.629 -7.496 -15.992 1 95.5 95 LEU A O 1
ATOM 761 N N . ARG A 1 96 ? -7.258 -5.359 -15.797 1 94.81 96 ARG A N 1
ATOM 762 C CA . ARG A 1 96 ? -8.547 -5.586 -15.156 1 94.81 96 ARG A CA 1
ATOM 763 C C . ARG A 1 96 ? -8.375 -6.258 -13.797 1 94.81 96 ARG A C 1
ATOM 765 O O . ARG A 1 96 ? -9.117 -7.184 -13.461 1 94.81 96 ARG A O 1
ATOM 772 N N . LEU A 1 97 ? -7.328 -5.871 -13.07 1 96.5 97 LEU A N 1
ATOM 773 C CA . LEU A 1 97 ? -7.129 -6.289 -11.688 1 96.5 97 LEU A CA 1
ATOM 774 C C . LEU A 1 97 ? -7.477 -5.164 -10.727 1 96.5 97 LEU A C 1
ATOM 776 O O . LEU A 1 97 ? -6.875 -4.086 -10.773 1 96.5 97 LEU A O 1
ATOM 780 N N . SER A 1 98 ? -8.406 -5.363 -9.914 1 94.88 98 SER A N 1
ATOM 781 C CA . SER A 1 98 ? -8.812 -4.379 -8.914 1 94.88 98 SER A CA 1
ATOM 782 C C . SER A 1 98 ? -8.078 -4.602 -7.594 1 94.88 98 SER A C 1
ATOM 784 O O . SER A 1 98 ? -8.148 -5.684 -7.012 1 94.88 98 SER A O 1
ATOM 786 N N . VAL A 1 99 ? -7.469 -3.602 -7.105 1 95.44 99 VAL A N 1
ATOM 787 C CA . VAL A 1 99 ? -6.656 -3.725 -5.898 1 95.44 99 VAL A CA 1
ATOM 788 C C . VAL A 1 99 ? -7.566 -3.811 -4.672 1 95.44 99 VAL A C 1
ATOM 790 O O . VAL A 1 99 ? -8.414 -2.939 -4.457 1 95.44 99 VAL A O 1
ATOM 793 N N . LYS A 1 100 ? -7.418 -4.801 -3.939 1 89.94 100 LYS A N 1
ATOM 794 C CA . LYS A 1 100 ? -8.109 -4.961 -2.666 1 89.94 100 LYS A CA 1
ATOM 795 C C . LYS A 1 100 ? -7.254 -4.465 -1.504 1 89.94 100 LYS A C 1
ATOM 797 O O . LYS A 1 100 ? -7.762 -3.826 -0.58 1 89.94 100 LYS A O 1
ATOM 802 N N . SER A 1 101 ? -6.004 -4.797 -1.61 1 88.06 101 SER A N 1
ATOM 803 C CA . SER A 1 101 ? -5.051 -4.355 -0.595 1 88.06 101 SER A CA 1
ATOM 804 C C . SER A 1 101 ? -3.648 -4.219 -1.174 1 88.06 101 SER A C 1
ATOM 806 O O . SER A 1 101 ? -3.281 -4.938 -2.105 1 88.06 101 SER A O 1
ATOM 808 N N . SER A 1 102 ? -2.93 -3.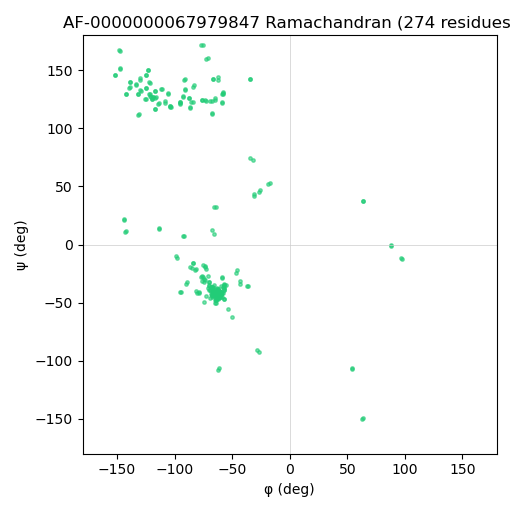258 -0.662 1 91.19 102 SER A N 1
ATOM 809 C CA . SER A 1 102 ? -1.527 -3.129 -1.044 1 91.19 102 SER A CA 1
ATOM 810 C C . SER A 1 102 ? -0.688 -2.59 0.11 1 91.19 102 SER A C 1
ATOM 812 O O . SER A 1 102 ? -1.172 -1.795 0.918 1 91.19 102 SER A O 1
ATOM 814 N N . SER A 1 103 ? 0.541 -2.965 0.093 1 87.62 103 SER A N 1
ATOM 815 C CA . SER A 1 103 ? 1.502 -2.531 1.101 1 87.62 103 SER A CA 1
ATOM 816 C C . SER A 1 103 ? 2.875 -2.285 0.485 1 87.62 103 SER A C 1
ATOM 818 O O . SER A 1 103 ? 3.395 -3.131 -0.247 1 87.62 103 SER A O 1
ATOM 820 N N . VAL A 1 104 ? 3.385 -1.169 0.769 1 89.62 104 VAL A N 1
ATOM 821 C CA . VAL A 1 104 ? 4.746 -0.813 0.382 1 89.62 104 VAL A CA 1
ATOM 822 C C . VAL A 1 104 ? 5.602 -0.603 1.629 1 89.62 104 VAL A C 1
ATOM 824 O O . VAL A 1 104 ? 5.223 0.151 2.529 1 89.62 104 VAL A O 1
ATOM 827 N N . LEU A 1 105 ? 6.68 -1.293 1.628 1 83 105 LEU A N 1
ATOM 828 C CA . LEU A 1 105 ? 7.617 -1.15 2.738 1 83 105 LEU A CA 1
ATOM 829 C C . LEU A 1 105 ? 9.031 -0.907 2.225 1 83 105 LEU A C 1
ATOM 831 O O . LEU A 1 105 ? 9.477 -1.564 1.281 1 83 105 LEU A O 1
ATOM 835 N N . GLN A 1 106 ? 9.664 0.049 2.789 1 81.75 106 GLN A N 1
ATOM 836 C CA . GLN A 1 106 ? 11.031 0.374 2.406 1 81.75 106 GLN A CA 1
ATOM 837 C C . GLN A 1 106 ? 12.039 -0.458 3.199 1 81.75 106 GLN A C 1
ATOM 839 O O . GLN A 1 106 ? 11.945 -0.552 4.426 1 81.75 106 GLN A O 1
ATOM 844 N N . PHE A 1 107 ? 12.883 -1.104 2.416 1 71.38 107 PHE A N 1
ATOM 845 C CA . PHE A 1 107 ? 14 -1.85 2.984 1 71.38 107 PHE A CA 1
ATOM 846 C C . PHE A 1 107 ? 15.32 -1.144 2.705 1 71.38 107 PHE A C 1
ATOM 848 O O . PHE A 1 107 ? 15.703 -0.964 1.546 1 71.38 107 PHE A O 1
ATOM 855 N N . GLY A 1 108 ? 15.977 -0.85 3.736 1 73.25 108 GLY A N 1
ATOM 856 C CA . GLY A 1 108 ? 17.172 -0.048 3.514 1 73.25 108 GLY A CA 1
ATOM 857 C C . GLY A 1 108 ? 16.859 1.325 2.943 1 73.25 108 GLY A C 1
ATOM 858 O O . GLY A 1 108 ? 15.852 1.935 3.283 1 73.25 108 GLY A O 1
ATOM 859 N N . LYS A 1 109 ? 17.781 1.843 2.168 1 74.5 109 LYS A N 1
ATOM 860 C CA . LYS A 1 109 ? 17.625 3.207 1.671 1 74.5 109 LYS A CA 1
ATOM 861 C C . LYS A 1 109 ? 17.078 3.213 0.247 1 74.5 109 LYS A C 1
ATOM 863 O O . LYS A 1 109 ? 16.594 4.238 -0.232 1 74.5 109 LYS A O 1
ATOM 868 N N . SER A 1 110 ? 17.047 1.97 -0.347 1 84.62 110 SER A N 1
ATOM 869 C CA . SER A 1 110 ? 16.859 2.094 -1.79 1 84.62 110 SER A CA 1
ATOM 870 C C . SER A 1 110 ? 15.969 0.986 -2.332 1 84.62 110 SER A C 1
ATOM 872 O O . SER A 1 110 ? 15.875 0.791 -3.547 1 84.62 110 SER A O 1
ATOM 874 N N . THR A 1 111 ? 15.344 0.255 -1.469 1 83.19 111 THR A N 1
ATOM 875 C CA . THR A 1 111 ? 14.562 -0.858 -1.987 1 83.19 111 THR A CA 1
ATOM 876 C C . THR A 1 111 ? 13.148 -0.841 -1.406 1 83.19 111 THR A C 1
ATOM 878 O O . THR A 1 111 ? 12.953 -0.497 -0.238 1 83.19 111 THR A O 1
ATOM 881 N N . PHE A 1 112 ? 12.258 -1.225 -2.307 1 88.69 112 PHE A N 1
ATOM 882 C CA . PHE A 1 112 ? 10.883 -1.4 -1.859 1 88.69 112 PHE A CA 1
ATOM 883 C C . PHE A 1 112 ? 10.484 -2.871 -1.898 1 88.69 112 PHE A C 1
ATOM 885 O O . PHE A 1 112 ? 10.836 -3.59 -2.836 1 88.69 112 PHE A O 1
ATOM 892 N N . GLY A 1 113 ? 9.844 -3.324 -0.81 1 85.81 113 GLY A N 1
ATOM 893 C CA . GLY A 1 113 ? 8.977 -4.488 -0.869 1 85.81 113 GLY A CA 1
ATOM 894 C C . GLY A 1 113 ? 7.516 -4.133 -1.059 1 85.81 113 GLY A C 1
ATOM 895 O O . GLY A 1 113 ? 6.961 -3.336 -0.297 1 85.81 113 GLY A O 1
ATOM 896 N N . ILE A 1 114 ? 6.891 -4.629 -2.104 1 90.75 114 ILE A N 1
ATOM 897 C CA . ILE A 1 114 ? 5.504 -4.309 -2.428 1 90.75 114 ILE A CA 1
ATOM 898 C C . ILE A 1 114 ? 4.672 -5.59 -2.451 1 90.75 114 ILE A C 1
ATOM 900 O O . ILE A 1 114 ? 5.078 -6.59 -3.051 1 90.75 114 ILE A O 1
ATOM 904 N N . THR A 1 115 ? 3.623 -5.594 -1.737 1 86.94 115 THR A N 1
ATOM 905 C CA . THR A 1 115 ? 2.66 -6.688 -1.759 1 86.94 115 THR A CA 1
ATOM 906 C C . THR A 1 115 ? 1.274 -6.184 -2.15 1 86.94 115 THR A C 1
ATOM 908 O O . THR A 1 115 ? 0.793 -5.188 -1.604 1 86.94 115 THR A O 1
ATOM 911 N N . ILE A 1 116 ? 0.673 -6.84 -3.117 1 93 116 ILE A N 1
ATOM 912 C CA . ILE A 1 116 ? -0.644 -6.434 -3.596 1 93 116 ILE A CA 1
ATOM 913 C C . ILE A 1 116 ? -1.561 -7.652 -3.678 1 93 116 ILE A C 1
ATOM 915 O O . ILE A 1 116 ? -1.156 -8.711 -4.164 1 93 116 ILE A O 1
ATOM 919 N N . VAL A 1 117 ? -2.693 -7.57 -3.139 1 91.12 117 VAL A N 1
ATOM 920 C CA . VAL A 1 117 ? -3.789 -8.5 -3.395 1 91.12 117 VAL A CA 1
ATOM 921 C C . VAL A 1 117 ? -4.816 -7.848 -4.316 1 91.12 117 VAL A C 1
ATOM 923 O O . VAL A 1 117 ? -5.355 -6.785 -3.998 1 91.12 117 VAL A O 1
ATOM 926 N N . ALA A 1 118 ? -5.016 -8.422 -5.422 1 95.25 118 ALA A N 1
ATOM 927 C CA . ALA A 1 118 ? -5.938 -7.852 -6.402 1 95.25 118 ALA A CA 1
ATOM 928 C C . ALA A 1 118 ? -7.008 -8.867 -6.801 1 95.25 118 ALA A C 1
ATOM 930 O O . ALA A 1 118 ? -6.754 -10.07 -6.812 1 95.25 118 ALA A O 1
ATOM 931 N N . GLN A 1 119 ? -8.195 -8.383 -7.059 1 94.44 119 GLN A N 1
ATOM 932 C CA . GLN A 1 119 ? -9.328 -9.172 -7.539 1 94.44 119 GLN A CA 1
ATOM 933 C C . GLN A 1 119 ? -9.367 -9.203 -9.062 1 94.44 119 GLN A C 1
ATOM 935 O O . GLN A 1 119 ? -9.25 -8.164 -9.719 1 94.44 119 GLN A O 1
ATOM 940 N N . MET A 1 120 ? -9.57 -10.383 -9.586 1 95.31 120 MET A N 1
ATOM 941 C CA . MET A 1 120 ? -9.703 -10.523 -11.039 1 95.31 120 MET A CA 1
ATOM 942 C C . MET A 1 120 ? -11.047 -9.984 -11.508 1 95.31 120 MET A C 1
ATOM 944 O O . MET A 1 120 ? -12.094 -10.367 -10.984 1 95.31 120 MET A O 1
ATOM 948 N N . GLY A 1 121 ? -10.992 -9.039 -12.461 1 95.19 121 GLY A N 1
ATOM 949 C CA . GLY A 1 121 ? -12.227 -8.555 -13.062 1 95.19 121 GLY A CA 1
ATOM 950 C C . GLY A 1 121 ? -12.812 -9.516 -14.078 1 95.19 121 GLY A C 1
ATOM 951 O O . GLY A 1 121 ? -12.188 -10.523 -14.422 1 95.19 121 GLY A O 1
ATOM 952 N N . ASP A 1 122 ? -14.016 -9.156 -14.5 1 92.94 122 ASP A N 1
ATOM 953 C CA . ASP A 1 122 ? -14.664 -9.969 -15.523 1 92.94 122 ASP A CA 1
ATOM 954 C C . ASP A 1 122 ? -13.797 -10.055 -16.781 1 92.94 122 ASP A C 1
ATOM 956 O O . ASP A 1 122 ? -13.289 -9.039 -17.266 1 92.94 122 ASP A O 1
ATOM 960 N N . GLY A 1 123 ? -13.57 -11.203 -17.312 1 90.81 123 GLY A N 1
ATOM 961 C CA . GLY A 1 123 ? -12.844 -11.383 -18.562 1 90.81 123 GLY A CA 1
ATOM 962 C C . GLY A 1 123 ? -11.344 -11.492 -18.359 1 90.81 123 GLY A C 1
ATOM 963 O O . GLY A 1 123 ? -10.594 -11.641 -19.328 1 90.81 123 GLY A O 1
ATOM 964 N N . TYR A 1 124 ? -10.898 -11.391 -17.078 1 91.44 124 TYR A N 1
ATOM 965 C CA . TYR A 1 124 ? -9.469 -11.562 -16.812 1 91.44 124 TYR A CA 1
ATOM 966 C C . TYR A 1 124 ? -8.992 -12.93 -17.281 1 91.44 124 TYR A C 1
ATOM 968 O O . TYR A 1 124 ? -9.547 -13.961 -16.891 1 91.44 124 TYR A O 1
ATOM 976 N N . ASN A 1 125 ? -8.016 -12.969 -18.172 1 91.81 125 ASN A N 1
ATOM 977 C CA . ASN A 1 125 ? -7.559 -14.242 -18.734 1 91.81 125 ASN A CA 1
ATOM 978 C C . ASN A 1 125 ? -6.055 -14.234 -18.969 1 91.81 125 ASN A C 1
ATOM 980 O O . ASN A 1 125 ? -5.547 -15.023 -19.781 1 91.81 125 ASN A O 1
ATOM 984 N N . ILE A 1 126 ? -5.336 -13.414 -18.344 1 92.06 126 ILE A N 1
ATOM 985 C CA . ILE A 1 126 ? -3.889 -13.312 -18.5 1 92.06 126 ILE A CA 1
ATOM 986 C C . ILE A 1 126 ? -3.197 -14.352 -17.625 1 92.06 126 ILE A C 1
ATOM 988 O O . ILE A 1 126 ? -3.621 -14.602 -16.5 1 92.06 126 ILE A O 1
ATOM 992 N N . THR A 1 127 ? -2.232 -14.961 -18.172 1 94.38 127 THR A N 1
ATOM 993 C CA . THR A 1 127 ? -1.489 -15.945 -17.391 1 94.38 127 THR A CA 1
ATOM 994 C C . THR A 1 127 ? -0.615 -15.266 -16.344 1 94.38 127 THR A C 1
ATOM 996 O O . THR A 1 127 ? -0.279 -14.086 -16.484 1 94.38 127 THR A O 1
ATOM 999 N N . VAL A 1 128 ? -0.25 -16 -15.383 1 92.06 128 VAL A N 1
ATOM 1000 C CA . VAL A 1 128 ? 0.62 -15.477 -14.328 1 92.06 128 VAL A CA 1
ATOM 1001 C C . VAL A 1 128 ? 1.955 -15.047 -14.93 1 92.06 128 VAL A C 1
ATOM 1003 O O . VAL A 1 128 ? 2.498 -14 -14.57 1 92.06 128 VAL A O 1
ATOM 1006 N N . ASP A 1 129 ? 2.498 -15.852 -15.867 1 91.88 129 ASP A N 1
ATOM 1007 C CA . ASP A 1 129 ? 3.771 -15.531 -16.5 1 91.88 129 ASP A CA 1
ATOM 1008 C C . ASP A 1 129 ? 3.689 -14.203 -17.266 1 91.88 129 ASP A C 1
ATOM 1010 O O . ASP A 1 129 ? 4.613 -13.391 -17.188 1 91.88 129 ASP A O 1
ATOM 1014 N N . ASP A 1 130 ? 2.662 -14.031 -17.953 1 94.31 130 ASP A N 1
ATOM 1015 C CA . ASP A 1 130 ? 2.48 -12.789 -18.688 1 94.31 130 ASP A CA 1
ATOM 1016 C C . ASP A 1 130 ? 2.32 -11.602 -17.734 1 94.31 130 ASP A C 1
ATOM 1018 O O . ASP A 1 130 ? 2.842 -10.516 -18 1 94.31 130 ASP A O 1
ATOM 1022 N N . LEU A 1 131 ? 1.557 -11.812 -16.641 1 95.88 131 LEU A N 1
ATOM 1023 C CA . LEU A 1 131 ? 1.407 -10.781 -15.625 1 95.88 131 LEU A CA 1
ATOM 1024 C C . LEU A 1 131 ? 2.766 -10.359 -15.07 1 95.88 131 LEU A C 1
ATOM 1026 O O . LEU A 1 131 ? 3.078 -9.164 -15.023 1 95.88 131 LEU A O 1
ATOM 1030 N N . VAL A 1 132 ? 3.561 -11.297 -14.75 1 93.75 132 VAL A N 1
ATOM 1031 C CA . VAL A 1 132 ? 4.879 -11.055 -14.18 1 93.75 132 VAL A CA 1
ATOM 1032 C C . VAL A 1 132 ? 5.75 -10.305 -15.188 1 93.75 132 VAL A C 1
ATOM 1034 O O . VAL A 1 132 ? 6.391 -9.305 -14.844 1 93.75 132 VAL A O 1
ATOM 1037 N N . LYS A 1 133 ? 5.738 -10.734 -16.391 1 93.56 133 LYS A N 1
ATOM 1038 C CA . LYS A 1 133 ? 6.535 -10.102 -17.422 1 93.56 133 LYS A CA 1
ATOM 1039 C C . LYS A 1 133 ? 6.094 -8.656 -17.641 1 93.56 133 LYS A C 1
ATOM 1041 O O . LYS A 1 133 ? 6.934 -7.762 -17.797 1 93.56 133 LYS A O 1
ATOM 1046 N N . THR A 1 134 ? 4.82 -8.469 -17.688 1 95.44 134 THR A N 1
ATOM 1047 C CA . THR A 1 134 ? 4.277 -7.125 -17.875 1 95.44 134 THR A CA 1
ATOM 1048 C C . THR A 1 134 ? 4.73 -6.188 -16.766 1 95.44 134 THR A C 1
ATOM 1050 O O . THR A 1 134 ? 5.148 -5.059 -17.031 1 95.44 134 THR A O 1
ATOM 1053 N N . LEU A 1 135 ? 4.656 -6.66 -15.516 1 95.44 135 LEU A N 1
ATOM 1054 C CA . LEU A 1 135 ? 5.043 -5.836 -14.375 1 95.44 135 LEU A CA 1
ATOM 1055 C C . LEU A 1 135 ? 6.551 -5.613 -14.352 1 95.44 135 LEU A C 1
ATOM 1057 O O . LEU A 1 135 ? 7.016 -4.52 -14.016 1 95.44 135 LEU A O 1
ATOM 1061 N N . GLN A 1 136 ? 7.297 -6.57 -14.82 1 93.25 136 GLN A N 1
ATOM 1062 C CA . GLN A 1 136 ? 8.75 -6.438 -14.883 1 93.25 136 GLN A CA 1
ATOM 1063 C C . GLN A 1 136 ? 9.164 -5.395 -15.914 1 93.25 136 GLN A C 1
ATOM 1065 O O . GLN A 1 136 ? 10.102 -4.633 -15.695 1 93.25 136 GLN A O 1
ATOM 1070 N N . THR A 1 137 ? 8.414 -5.383 -16.953 1 91.81 137 THR A N 1
ATOM 1071 C CA . THR A 1 137 ? 8.711 -4.426 -18.016 1 91.81 137 THR A CA 1
ATOM 1072 C C . THR A 1 137 ? 8.305 -3.016 -17.594 1 91.81 137 THR A C 1
ATOM 1074 O O . THR A 1 137 ? 8.938 -2.039 -18 1 91.81 137 THR A O 1
ATOM 1077 N N . ALA A 1 138 ? 7.301 -2.889 -16.781 1 89.62 138 ALA A N 1
ATOM 1078 C CA . ALA A 1 138 ? 6.773 -1.589 -16.375 1 89.62 138 ALA A CA 1
ATOM 1079 C C . ALA A 1 138 ? 7.684 -0.932 -15.336 1 89.62 138 ALA A C 1
ATOM 1081 O O . ALA A 1 138 ? 7.734 0.297 -15.234 1 89.62 138 ALA A O 1
ATOM 1082 N N . ILE A 1 139 ? 8.414 -1.732 -14.562 1 87.62 139 ILE A N 1
ATOM 1083 C CA . ILE A 1 139 ? 9.195 -1.188 -13.453 1 87.62 139 ILE A CA 1
ATOM 1084 C C . ILE A 1 139 ? 10.633 -0.958 -13.906 1 87.62 139 ILE A C 1
ATOM 1086 O O . ILE A 1 139 ? 11.273 0.01 -13.492 1 87.62 139 ILE A O 1
ATOM 1090 N N . PRO B 1 1 ? 2.746 -26.703 2.549 1 23.55 1 PRO B N 1
ATOM 1091 C CA . PRO B 1 1 ? 2.721 -25.516 3.41 1 23.55 1 PRO B CA 1
ATOM 1092 C C . PRO B 1 1 ? 3.973 -24.656 3.268 1 23.55 1 PRO B C 1
ATOM 1094 O O . PRO B 1 1 ? 4.191 -23.734 4.066 1 23.55 1 PRO B O 1
ATOM 1097 N N . GLY B 1 2 ? 5.023 -24.984 2.516 1 27.73 2 GLY B N 1
ATOM 1098 C CA . GLY B 1 2 ? 6.391 -24.781 2.074 1 27.73 2 GLY B CA 1
ATOM 1099 C C . GLY B 1 2 ? 6.559 -23.531 1.212 1 27.73 2 GLY B C 1
ATOM 1100 O O . GLY B 1 2 ? 7.68 -23.125 0.916 1 27.73 2 GLY B O 1
ATOM 1101 N N . SER B 1 3 ? 5.473 -23.062 0.468 1 30.58 3 SER B N 1
ATOM 1102 C CA . SER B 1 3 ? 5.434 -22.234 -0.722 1 30.58 3 SER B CA 1
ATOM 1103 C C . SER B 1 3 ? 5.559 -20.75 -0.359 1 30.58 3 SER B C 1
ATOM 1105 O O . SER B 1 3 ? 5.844 -19.922 -1.221 1 30.58 3 SER B O 1
ATOM 1107 N N . ASP B 1 4 ? 5.238 -20.375 0.886 1 33.16 4 ASP B N 1
ATOM 1108 C CA . ASP B 1 4 ? 5.16 -19 1.327 1 33.16 4 ASP B CA 1
ATOM 1109 C C . ASP B 1 4 ? 6.555 -18.391 1.493 1 33.16 4 ASP B C 1
ATOM 1111 O O . ASP B 1 4 ? 6.719 -17.172 1.438 1 33.16 4 ASP B O 1
ATOM 1115 N N . ALA B 1 5 ? 7.574 -19.109 1.866 1 38 5 ALA B N 1
ATOM 1116 C CA . ALA B 1 5 ? 8.969 -18.766 2.146 1 38 5 ALA B CA 1
ATOM 1117 C C . ALA B 1 5 ? 9.617 -18.094 0.94 1 38 5 ALA B C 1
ATOM 1119 O O . ALA B 1 5 ? 10.445 -17.203 1.094 1 38 5 ALA B O 1
ATOM 1120 N N . GLN B 1 6 ? 9.297 -18.531 -0.268 1 36.09 6 GLN B N 1
ATOM 1121 C CA . GLN B 1 6 ? 9.945 -18.078 -1.494 1 36.09 6 GLN B CA 1
ATOM 1122 C C . GLN B 1 6 ? 9.508 -16.656 -1.858 1 36.09 6 GLN B C 1
ATOM 1124 O O . GLN B 1 6 ? 10.25 -15.914 -2.504 1 36.09 6 GLN B O 1
ATOM 1129 N N . GLY B 1 7 ? 8.352 -16.297 -1.252 1 36.66 7 GLY B N 1
ATOM 1130 C CA . GLY B 1 7 ? 7.816 -15.008 -1.642 1 36.66 7 GLY B CA 1
ATOM 1131 C C . GLY B 1 7 ? 8.594 -13.844 -1.052 1 36.66 7 GLY B C 1
ATOM 1132 O O . GLY B 1 7 ? 8.766 -12.812 -1.705 1 36.66 7 GLY B O 1
ATOM 1133 N N . TRP B 1 8 ? 8.852 -13.867 0.307 1 45.34 8 TRP B N 1
ATOM 1134 C CA . TRP B 1 8 ? 9.586 -12.789 0.96 1 45.34 8 TRP B CA 1
ATOM 1135 C C . TRP B 1 8 ? 11.023 -12.734 0.471 1 45.34 8 TRP B C 1
ATOM 1137 O O . TRP B 1 8 ? 11.688 -11.703 0.586 1 45.34 8 TRP B O 1
ATOM 1147 N N . ARG B 1 9 ? 11.602 -13.859 0.192 1 46.47 9 ARG B N 1
ATOM 1148 C CA . ARG B 1 9 ? 12.984 -13.875 -0.273 1 46.47 9 ARG B CA 1
ATOM 1149 C C . ARG B 1 9 ? 13.156 -13.031 -1.53 1 46.47 9 ARG B C 1
ATOM 1151 O O . ARG B 1 9 ? 14.219 -12.453 -1.763 1 46.47 9 ARG B O 1
ATOM 1158 N N . ARG B 1 10 ? 12.039 -13.102 -2.32 1 42.81 10 ARG B N 1
ATOM 1159 C CA . ARG B 1 10 ? 12.039 -12.352 -3.572 1 42.81 10 ARG B CA 1
ATOM 1160 C C . ARG B 1 10 ? 11.836 -10.859 -3.318 1 42.81 10 ARG B C 1
ATOM 1162 O O . ARG B 1 10 ? 11.953 -10.047 -4.238 1 42.81 10 ARG B O 1
ATOM 1169 N N . ARG B 1 11 ? 11.328 -10.586 -2.059 1 42.38 11 ARG B N 1
ATOM 1170 C CA . ARG B 1 11 ? 10.992 -9.219 -1.678 1 42.38 11 ARG B CA 1
ATOM 1171 C C . ARG B 1 11 ? 12.203 -8.484 -1.116 1 42.38 11 ARG B C 1
ATOM 1173 O O . ARG B 1 11 ? 12.164 -7.273 -0.903 1 42.38 11 ARG B O 1
ATOM 1180 N N . PHE B 1 12 ? 13.211 -9.188 -0.678 1 48.53 12 PHE B N 1
ATOM 1181 C CA . PHE B 1 12 ? 14.367 -8.57 -0.044 1 48.53 12 PHE B CA 1
ATOM 1182 C C . PHE B 1 12 ? 15.617 -8.758 -0.902 1 48.53 12 PHE B C 1
ATOM 1184 O O . PHE B 1 12 ? 15.734 -9.742 -1.632 1 48.53 12 PHE B O 1
ATOM 1191 N N . PRO B 1 13 ? 16.328 -7.609 -1.34 1 44.88 13 PRO B N 1
ATOM 1192 C CA . PRO B 1 13 ? 17.531 -7.754 -2.156 1 44.88 13 PRO B CA 1
ATOM 1193 C C . PRO B 1 13 ? 18.359 -8.992 -1.784 1 44.88 13 PRO B C 1
ATOM 1195 O O . PRO B 1 13 ? 18.312 -9.438 -0.635 1 44.88 13 PRO B O 1
ATOM 1198 N N . ALA B 1 14 ? 18.859 -9.539 -2.805 1 46.44 14 ALA B N 1
ATOM 1199 C CA . ALA B 1 14 ? 19.781 -10.664 -2.742 1 46.44 14 ALA B CA 1
ATOM 1200 C C . ALA B 1 14 ? 20.812 -10.461 -1.645 1 46.44 14 ALA B C 1
ATOM 1202 O O . ALA B 1 14 ? 21.312 -11.43 -1.055 1 46.44 14 ALA B O 1
ATOM 1203 N N . ARG B 1 15 ? 21.172 -9.102 -1.469 1 48.31 15 ARG B N 1
ATOM 1204 C CA . ARG B 1 15 ? 22.297 -8.883 -0.565 1 48.31 15 ARG B CA 1
ATO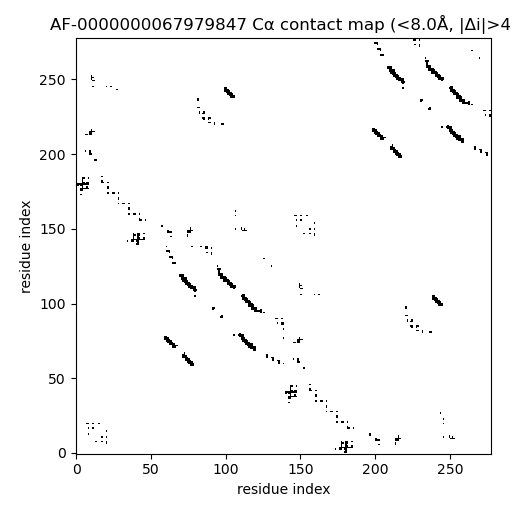M 1205 C C . ARG B 1 15 ? 21.828 -8.859 0.888 1 48.31 15 ARG B C 1
ATOM 1207 O O . ARG B 1 15 ? 22.656 -8.773 1.805 1 48.31 15 ARG B O 1
ATOM 1214 N N . MET B 1 16 ? 20.578 -8.711 1.087 1 50.69 16 MET B N 1
ATOM 1215 C CA . MET B 1 16 ? 20.172 -8.781 2.486 1 50.69 16 MET B CA 1
ATOM 1216 C C . MET B 1 16 ? 19.969 -10.234 2.92 1 50.69 16 MET B C 1
ATOM 1218 O O . MET B 1 16 ? 19.328 -11.016 2.207 1 50.69 16 MET B O 1
ATOM 1222 N N . ASP B 1 17 ? 20.688 -10.461 3.857 1 55.72 17 ASP B N 1
ATOM 1223 C CA . ASP B 1 17 ? 20.516 -11.828 4.336 1 55.72 17 ASP B CA 1
ATOM 1224 C C . ASP B 1 17 ? 19.094 -12.062 4.84 1 55.72 17 ASP B C 1
ATOM 1226 O O . ASP B 1 17 ? 18.359 -11.109 5.113 1 55.72 17 ASP B O 1
ATOM 1230 N N . ASP B 1 18 ? 18.688 -13.172 4.535 1 56.09 18 ASP B N 1
ATOM 1231 C CA . ASP B 1 18 ? 17.375 -13.648 4.949 1 56.09 18 ASP B CA 1
ATOM 1232 C C . ASP B 1 18 ? 17.031 -13.148 6.348 1 56.09 18 ASP B C 1
ATOM 1234 O O . ASP B 1 18 ? 15.883 -12.766 6.613 1 56.09 18 ASP B O 1
ATOM 1238 N N . ALA B 1 19 ? 18.047 -13.07 7.172 1 60.62 19 ALA B N 1
ATOM 1239 C CA . ALA B 1 19 ? 17.828 -12.664 8.555 1 60.62 19 ALA B CA 1
ATOM 1240 C C . ALA B 1 19 ? 17.438 -11.188 8.633 1 60.62 19 ALA B C 1
ATOM 1242 O O . ALA B 1 19 ? 16.516 -10.812 9.359 1 60.62 19 ALA B O 1
ATOM 1243 N N . SER B 1 20 ? 18.016 -10.336 7.859 1 58.69 20 SER B N 1
ATOM 1244 C CA . SER B 1 20 ? 17.766 -8.898 7.867 1 58.69 20 SER B CA 1
ATOM 1245 C C . SER B 1 20 ? 16.375 -8.586 7.316 1 58.69 20 SER B C 1
ATOM 1247 O O . SER B 1 20 ? 15.664 -7.727 7.852 1 58.69 20 SER B O 1
ATOM 1249 N N . ILE B 1 21 ? 15.992 -9.352 6.359 1 59.84 21 ILE B N 1
ATOM 1250 C CA . ILE B 1 21 ? 14.68 -9.18 5.75 1 59.84 21 ILE B CA 1
ATOM 1251 C C . ILE B 1 21 ? 13.594 -9.531 6.766 1 59.84 21 ILE B C 1
ATOM 1253 O O . ILE B 1 21 ? 12.617 -8.797 6.922 1 59.84 21 ILE B O 1
ATOM 1257 N N . LEU B 1 22 ? 13.836 -10.594 7.426 1 63.34 22 LEU B N 1
ATOM 1258 C CA . LEU B 1 22 ? 12.875 -11.031 8.43 1 63.34 22 LEU B CA 1
ATOM 1259 C C . LEU B 1 22 ? 12.766 -10.008 9.555 1 63.34 22 LEU B C 1
ATOM 1261 O O . LEU B 1 22 ? 11.664 -9.727 10.031 1 63.34 22 LEU B O 1
ATOM 1265 N N . ASP B 1 23 ? 13.93 -9.484 9.977 1 65.5 23 ASP B N 1
ATOM 1266 C CA . ASP B 1 23 ? 13.945 -8.492 11.039 1 65.5 23 ASP B CA 1
ATOM 1267 C C . ASP B 1 23 ? 13.133 -7.258 10.648 1 65.5 23 ASP B C 1
ATOM 1269 O O . ASP B 1 23 ? 12.359 -6.734 11.453 1 65.5 23 ASP B O 1
ATOM 1273 N N . GLN B 1 24 ? 13.305 -6.914 9.547 1 59.28 24 GLN B N 1
ATOM 1274 C CA . GLN B 1 24 ? 12.602 -5.734 9.055 1 59.28 24 GLN B CA 1
ATOM 1275 C C . GLN B 1 24 ? 11.094 -5.98 8.969 1 59.28 24 GLN B C 1
ATOM 1277 O O . GLN B 1 24 ? 10.297 -5.137 9.375 1 59.28 24 GLN B O 1
ATOM 1282 N N . ALA B 1 25 ? 10.781 -7.098 8.477 1 62.41 25 ALA B N 1
ATOM 1283 C CA . ALA B 1 25 ? 9.367 -7.477 8.383 1 62.41 25 ALA B CA 1
ATOM 1284 C C . ALA B 1 25 ? 8.719 -7.508 9.758 1 62.41 25 ALA B C 1
ATOM 1286 O O . ALA B 1 25 ? 7.594 -7.023 9.93 1 62.41 25 ALA B O 1
ATOM 1287 N N . ARG B 1 26 ? 9.422 -8.031 10.656 1 70.19 26 ARG B N 1
ATOM 1288 C CA . ARG B 1 26 ? 8.93 -8.078 12.031 1 70.19 26 ARG B CA 1
ATOM 1289 C C . ARG B 1 26 ? 8.703 -6.676 12.578 1 70.19 26 ARG B C 1
ATOM 1291 O O . ARG B 1 26 ? 7.684 -6.406 13.211 1 70.19 26 ARG B O 1
ATOM 1298 N N . SER B 1 27 ? 9.656 -5.863 12.352 1 69.56 27 SER B N 1
ATOM 1299 C CA . SER B 1 27 ? 9.562 -4.484 12.812 1 69.56 27 SER B CA 1
ATOM 1300 C C . SER B 1 27 ? 8.352 -3.777 12.203 1 69.56 27 SER B C 1
ATOM 1302 O O . SER B 1 27 ? 7.613 -3.084 12.906 1 69.56 27 SER B O 1
ATOM 1304 N N . TYR B 1 28 ? 8.141 -4.145 11.055 1 59.81 28 TYR B N 1
ATOM 1305 C CA . TYR B 1 28 ? 7.004 -3.562 10.344 1 59.81 28 TYR B CA 1
ATOM 1306 C C . TYR B 1 28 ? 5.684 -4.031 10.945 1 59.81 28 TYR B C 1
ATOM 1308 O O . TYR B 1 28 ? 4.805 -3.219 11.234 1 59.81 28 TYR B O 1
ATOM 1316 N N . VAL B 1 29 ? 5.605 -5.289 11.188 1 66.62 29 VAL B N 1
ATOM 1317 C CA . VAL B 1 29 ? 4.398 -5.848 11.781 1 66.62 29 VAL B CA 1
ATOM 1318 C C . VAL B 1 29 ? 4.18 -5.246 13.172 1 66.62 29 VAL B C 1
ATOM 1320 O O . VAL B 1 29 ? 3.047 -4.941 13.547 1 66.62 29 VAL B O 1
ATOM 1323 N N . LYS B 1 30 ? 5.25 -5.09 13.797 1 74.94 30 LYS B N 1
ATOM 1324 C CA . LYS B 1 30 ? 5.164 -4.48 15.117 1 74.94 30 LYS B CA 1
ATOM 1325 C C . LYS B 1 30 ? 4.656 -3.043 15.031 1 74.94 30 LYS B C 1
ATOM 1327 O O . LYS B 1 30 ? 3.809 -2.627 15.82 1 74.94 30 LYS B O 1
ATOM 1332 N N . GLN B 1 31 ? 5.133 -2.369 14.156 1 62.66 31 GLN B N 1
ATOM 1333 C CA . GLN B 1 31 ? 4.688 -0.998 13.938 1 62.66 31 GLN B CA 1
ATOM 1334 C C . GLN B 1 31 ? 3.201 -0.952 13.594 1 62.66 31 GLN B C 1
ATOM 1336 O O . GLN B 1 31 ? 2.461 -0.118 14.117 1 62.66 31 GLN B O 1
ATOM 1341 N N . LEU B 1 32 ? 2.775 -1.826 12.797 1 62.16 32 LEU B N 1
ATOM 1342 C CA . LEU B 1 32 ? 1.368 -1.899 12.422 1 62.16 32 LEU B CA 1
ATOM 1343 C C . LEU B 1 32 ? 0.497 -2.24 13.625 1 62.16 32 LEU B C 1
ATOM 1345 O O . LEU B 1 32 ? -0.593 -1.686 13.789 1 62.16 32 LEU B O 1
ATOM 1349 N N . GLN B 1 33 ? 1.017 -3.15 14.422 1 72.12 33 GLN B N 1
ATOM 1350 C CA . GLN B 1 33 ? 0.306 -3.494 15.648 1 72.12 33 GLN B CA 1
ATOM 1351 C C . GLN B 1 33 ? 0.167 -2.279 16.562 1 72.12 33 GLN B C 1
ATOM 1353 O O . GLN B 1 33 ? -0.896 -2.055 17.141 1 72.12 33 GLN B O 1
ATOM 1358 N N . GLU B 1 34 ? 1.175 -1.529 16.641 1 68.62 34 GLU B N 1
ATOM 1359 C CA . GLU B 1 34 ? 1.154 -0.324 17.469 1 68.62 34 GLU B CA 1
ATOM 1360 C C . GLU B 1 34 ? 0.175 0.706 16.906 1 68.62 34 GLU B C 1
ATOM 1362 O O . GLU B 1 34 ? -0.553 1.35 17.672 1 68.62 34 GLU B O 1
ATOM 1367 N N . ARG B 1 35 ? 0.142 0.792 15.727 1 56.97 35 ARG B N 1
ATOM 1368 C CA . ARG B 1 35 ? -0.782 1.712 15.07 1 56.97 35 ARG B CA 1
ATOM 1369 C C . ARG B 1 35 ? -2.23 1.3 15.312 1 56.97 35 ARG B C 1
ATOM 1371 O O . ARG B 1 35 ? -3.086 2.146 15.57 1 56.97 35 ARG B O 1
ATOM 1378 N N . VAL B 1 36 ? -2.441 0.04 15.25 1 65.31 36 VAL B N 1
ATOM 1379 C CA . VAL B 1 36 ? -3.781 -0.48 15.508 1 65.31 36 VAL B CA 1
ATOM 1380 C C . VAL B 1 36 ? -4.168 -0.211 16.953 1 65.31 36 VAL B C 1
ATOM 1382 O O . VAL B 1 36 ? -5.316 0.141 17.25 1 65.31 36 VAL B O 1
ATOM 1385 N N . LYS B 1 37 ? -3.244 -0.47 17.781 1 69.62 37 LYS B N 1
ATOM 1386 C CA . LYS B 1 37 ? -3.504 -0.181 19.188 1 69.62 37 LYS B CA 1
ATOM 1387 C C . LYS B 1 37 ? -3.867 1.287 19.391 1 69.62 37 LYS B C 1
ATOM 1389 O O . LYS B 1 37 ? -4.797 1.605 20.141 1 69.62 37 LYS B O 1
ATOM 1394 N N . LYS B 1 38 ? -3.273 2.117 18.75 1 59.16 38 LYS B N 1
ATOM 1395 C CA . LYS B 1 38 ? -3.557 3.549 18.828 1 59.16 38 LYS B CA 1
ATOM 1396 C C . LYS B 1 38 ? -4.938 3.863 18.25 1 59.16 38 LYS B C 1
ATOM 1398 O O . LYS B 1 38 ? -5.707 4.617 18.859 1 59.16 38 LYS B O 1
ATOM 1403 N N . LEU B 1 39 ? -5.223 3.258 17.172 1 56.41 39 LEU B N 1
ATOM 1404 C CA . LEU B 1 39 ? -6.535 3.408 16.547 1 56.41 39 LEU B CA 1
ATOM 1405 C C . LEU B 1 39 ? -7.637 2.938 17.484 1 56.41 39 LEU B C 1
ATOM 1407 O O . LEU B 1 39 ? -8.688 3.574 17.594 1 56.41 39 LEU B O 1
ATOM 1411 N N . GLU B 1 40 ? -7.391 1.847 18.188 1 64.5 40 GLU B N 1
ATOM 1412 C CA . GLU B 1 40 ? -8.328 1.348 19.188 1 64.5 40 GLU B CA 1
ATOM 1413 C C . GLU B 1 40 ? -8.547 2.373 20.297 1 64.5 40 GLU B C 1
ATOM 1415 O O . GLU B 1 40 ? -9.672 2.598 20.734 1 64.5 40 GLU B O 1
ATOM 1420 N N . GLN B 1 41 ? -7.516 2.98 20.688 1 62.41 41 GLN B N 1
ATOM 1421 C CA . GLN B 1 41 ? -7.594 3.994 21.734 1 62.41 41 GLN B CA 1
ATOM 1422 C C . GLN B 1 41 ? -8.336 5.234 21.234 1 62.41 41 GLN B C 1
ATOM 1424 O O . GLN B 1 41 ? -9.148 5.805 21.969 1 62.41 41 GLN B O 1
ATOM 1429 N N . ASP B 1 42 ? -8.141 5.66 20.047 1 54.44 42 ASP B N 1
ATOM 1430 C CA . ASP B 1 42 ? -8.805 6.809 19.438 1 54.44 42 ASP B CA 1
ATOM 1431 C C . ASP B 1 42 ? -10.305 6.555 19.297 1 54.44 42 ASP B C 1
ATOM 1433 O O . ASP B 1 42 ? -11.117 7.449 19.531 1 54.44 42 ASP B O 1
ATOM 1437 N N . VAL B 1 43 ? -10.656 5.426 18.797 1 57.91 43 VAL B N 1
ATOM 1438 C CA . VAL B 1 43 ? -12.055 5.051 18.641 1 57.91 43 VAL B CA 1
ATOM 1439 C C . VAL B 1 43 ? -12.75 5.02 20 1 57.91 43 VAL B C 1
ATOM 1441 O O . VAL B 1 43 ? -13.906 5.434 20.125 1 57.91 43 VAL B O 1
ATOM 1444 N N . GLU B 1 44 ? -12.086 4.445 20.906 1 60.59 44 GLU B N 1
ATOM 1445 C CA . GLU B 1 44 ? -12.641 4.418 22.25 1 60.59 44 GLU B CA 1
ATOM 1446 C C . GLU B 1 44 ? -12.914 5.832 22.766 1 60.59 44 GLU B C 1
ATOM 1448 O O . GLU B 1 44 ? -13.93 6.074 23.422 1 60.59 44 GLU B O 1
ATOM 1453 N N . LEU B 1 45 ? -12.141 6.812 22.422 1 51.28 45 LEU B N 1
ATOM 1454 C CA . LEU B 1 45 ? -12.273 8.188 22.891 1 51.28 45 LEU B CA 1
ATOM 1455 C C . LEU B 1 45 ? -13.367 8.922 22.109 1 51.28 45 LEU B C 1
ATOM 1457 O O . LEU B 1 45 ? -14.109 9.727 22.688 1 51.28 45 LEU B O 1
ATOM 1461 N N . LYS B 1 46 ? -13.406 8.719 20.859 1 52.38 46 LYS B N 1
ATOM 1462 C CA . LYS B 1 46 ? -14.469 9.336 20.062 1 52.38 46 LYS B CA 1
ATOM 1463 C C . LYS B 1 46 ? -15.836 8.812 20.469 1 52.38 46 LYS B C 1
ATOM 1465 O O . LYS B 1 46 ? -16.812 9.57 20.484 1 52.38 46 LYS B O 1
ATOM 1470 N N . ASN B 1 47 ? -15.984 7.461 20.531 1 50.25 47 ASN B N 1
ATOM 1471 C CA . ASN B 1 47 ? -17.266 6.953 21.016 1 50.25 47 ASN B CA 1
ATOM 1472 C C . ASN B 1 47 ? -17.719 7.691 22.281 1 50.25 47 ASN B C 1
ATOM 1474 O O . ASN B 1 47 ? -18.906 7.852 22.516 1 50.25 47 ASN B O 1
ATOM 1478 N N . ILE B 1 48 ? -16.812 8.242 22.922 1 45.5 48 ILE B N 1
ATOM 1479 C CA . ILE B 1 48 ? -17.203 9.008 24.109 1 45.5 48 ILE B CA 1
ATOM 1480 C C . ILE B 1 48 ? -17.688 10.391 23.688 1 45.5 48 ILE B C 1
ATOM 1482 O O . ILE B 1 48 ? -18.672 10.906 24.234 1 45.5 48 ILE B O 1
ATOM 1486 N N . CYS B 1 49 ? -17 11.023 22.688 1 38.91 49 CYS B N 1
ATOM 1487 C CA . CYS B 1 49 ? -17.344 12.398 22.375 1 38.91 49 CYS B CA 1
ATOM 1488 C C . CYS B 1 49 ? -18.438 12.461 21.312 1 38.91 49 CYS B C 1
ATOM 1490 O O . CYS B 1 49 ? -19.031 13.516 21.078 1 38.91 49 CYS B O 1
ATOM 1492 N N . SER B 1 50 ? -18.484 11.531 20.359 1 44.91 50 SER B N 1
ATOM 1493 C CA . SER B 1 50 ? -19.453 11.664 19.266 1 44.91 50 SER B CA 1
ATOM 1494 C C . SER B 1 50 ? -20.875 11.547 19.766 1 44.91 50 SER B C 1
ATOM 1496 O O . SER B 1 50 ? -21.812 11.398 18.984 1 44.91 50 SER B O 1
ATOM 1498 N N . ASN B 1 51 ? -21.219 11.523 20.953 1 37.66 51 ASN B N 1
ATOM 1499 C CA . ASN B 1 51 ? -22.656 11.656 21.156 1 37.66 51 ASN B CA 1
ATOM 1500 C C . ASN B 1 51 ? -23.203 12.891 20.453 1 37.66 51 ASN B C 1
ATOM 1502 O O . ASN B 1 51 ? -24.422 13.109 20.422 1 37.66 51 ASN B O 1
ATOM 1506 N N . ASN B 1 52 ? -22.656 14.125 20.734 1 35.81 52 ASN B N 1
ATOM 1507 C CA . ASN B 1 52 ? -23.578 15.219 20.453 1 35.81 52 ASN B CA 1
ATOM 1508 C C . ASN B 1 52 ? -23.953 15.289 18.984 1 35.81 52 ASN B C 1
ATOM 1510 O O . ASN B 1 52 ? -25.125 15.398 18.625 1 35.81 52 ASN B O 1
ATOM 1514 N N . ASN B 1 53 ? -23.375 16.438 18.172 1 37.06 53 ASN B N 1
ATOM 1515 C CA . ASN B 1 53 ? -24.031 17.094 17.047 1 37.06 53 ASN B CA 1
ATOM 1516 C C . ASN B 1 53 ? -24.203 16.125 15.867 1 37.06 53 ASN B C 1
ATOM 1518 O O . ASN B 1 53 ? -23.344 15.297 15.602 1 37.06 53 ASN B O 1
ATOM 1522 N N . GLY B 1 54 ? -25.422 15.898 15.281 1 36.88 54 GLY B N 1
ATOM 1523 C CA . GLY B 1 54 ? -26.188 15.242 14.234 1 36.88 54 GLY B CA 1
ATOM 1524 C C . GLY B 1 54 ? -25.375 14.984 12.977 1 36.88 54 GLY B C 1
ATOM 1525 O O . GLY B 1 54 ? -25.25 13.844 12.531 1 36.88 54 GLY B O 1
ATOM 1526 N N . THR B 1 55 ? -25.469 16.141 11.984 1 37.5 55 THR B N 1
ATOM 1527 C CA . THR B 1 55 ? -25.234 16.062 10.539 1 37.5 55 THR B CA 1
ATOM 1528 C C . THR B 1 55 ? -23.781 15.719 10.242 1 37.5 55 THR B C 1
ATOM 1530 O O . THR B 1 55 ? -22.891 16.578 10.359 1 37.5 55 THR B O 1
ATOM 1533 N N . SER B 1 56 ? -23.125 15.062 10.914 1 39.75 56 SER B N 1
ATOM 1534 C CA . SER B 1 56 ? -21.781 14.633 10.523 1 39.75 56 SER B CA 1
ATOM 1535 C C . SER B 1 56 ? -21.672 14.461 9.016 1 39.75 56 SER B C 1
ATOM 1537 O O . SER B 1 56 ? -22.188 13.484 8.453 1 39.75 56 SER B O 1
ATOM 1539 N N . THR B 1 57 ? -22.25 15.383 8.203 1 41.12 57 THR B N 1
ATOM 1540 C CA . THR B 1 57 ? -21.859 15.359 6.801 1 41.12 57 THR B CA 1
ATOM 1541 C C . THR B 1 57 ? -20.453 14.789 6.652 1 41.12 57 THR B C 1
ATOM 1543 O O . THR B 1 57 ? -19.469 15.438 7.02 1 41.12 57 THR B O 1
ATOM 1546 N N . ASP B 1 58 ? -20.109 13.828 7.211 1 47.12 58 ASP B N 1
ATOM 1547 C CA . ASP B 1 58 ? -18.969 12.945 7.039 1 47.12 58 ASP B CA 1
ATOM 1548 C C . ASP B 1 58 ? -18.328 13.141 5.664 1 47.12 58 ASP B C 1
ATOM 1550 O O . ASP B 1 58 ? -18.891 12.734 4.648 1 47.12 58 ASP B 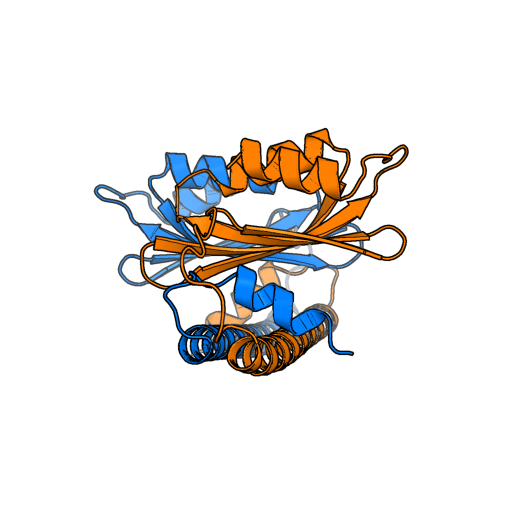O 1
ATOM 1554 N N . ILE B 1 59 ? -17.969 14.43 5.285 1 54.88 59 ILE B N 1
ATOM 1555 C CA . ILE B 1 59 ? -17.266 14.812 4.066 1 54.88 59 ILE B CA 1
ATOM 1556 C C . ILE B 1 59 ? -16.312 13.695 3.658 1 54.88 59 ILE B C 1
ATOM 1558 O O . ILE B 1 59 ? -15.414 13.328 4.426 1 54.88 59 ILE B O 1
ATOM 1562 N N . PHE B 1 60 ? -16.703 12.641 3.178 1 65.19 60 PHE B N 1
ATOM 1563 C CA . PHE B 1 60 ? -15.891 11.641 2.482 1 65.19 60 PHE B CA 1
ATOM 1564 C C . PHE B 1 60 ? -15.383 12.188 1.151 1 65.19 60 PHE B C 1
ATOM 1566 O O . PHE B 1 60 ? -16.109 12.891 0.445 1 65.19 60 PHE B O 1
ATOM 1573 N N . PRO B 1 61 ? -13.898 12.141 1.026 1 82.38 61 PRO B N 1
ATOM 1574 C CA . PRO B 1 61 ? -12.891 11.367 1.751 1 82.38 61 PRO B CA 1
ATOM 1575 C C . PRO B 1 61 ? -12.352 12.102 2.977 1 82.38 61 PRO B C 1
ATOM 1577 O O . PRO B 1 61 ? -12.344 13.336 3.008 1 82.38 61 PRO B O 1
ATOM 1580 N N . GLU B 1 62 ? -12.109 11.414 4.02 1 85.5 62 GLU B N 1
ATOM 1581 C CA . GLU B 1 62 ? -11.445 11.945 5.199 1 85.5 62 GLU B CA 1
ATOM 1582 C C . GLU B 1 62 ? -9.922 11.852 5.066 1 85.5 62 GLU B C 1
ATOM 1584 O O . GLU B 1 62 ? -9.383 10.758 4.895 1 85.5 62 GLU B O 1
ATOM 1589 N N . VAL B 1 63 ? -9.273 13.008 5.086 1 90.62 63 VAL B N 1
ATOM 1590 C CA . VAL B 1 63 ? -7.824 13.055 4.973 1 90.62 63 VAL B CA 1
ATOM 1591 C C . VAL B 1 63 ? -7.227 13.703 6.219 1 90.62 63 VAL B C 1
ATOM 1593 O O . VAL B 1 63 ? -7.645 14.789 6.617 1 90.62 63 VAL B O 1
ATOM 1596 N N . LYS B 1 64 ? -6.344 13.039 6.859 1 86.06 64 LYS B N 1
ATOM 1597 C CA . LYS B 1 64 ? -5.59 13.539 8.008 1 86.06 64 LYS B CA 1
ATOM 1598 C C . LYS B 1 64 ? -4.09 13.484 7.742 1 86.06 64 LYS B C 1
ATOM 1600 O O . LYS B 1 64 ? -3.596 12.539 7.129 1 86.06 64 LYS B O 1
ATOM 1605 N N . ALA B 1 65 ? -3.414 14.539 8.188 1 90.25 65 ALA B N 1
ATOM 1606 C CA . ALA B 1 65 ? -1.966 14.586 8.008 1 90.25 65 ALA B CA 1
ATOM 1607 C C . ALA B 1 65 ? -1.271 15.133 9.25 1 90.25 65 ALA B C 1
ATOM 1609 O O . ALA B 1 65 ? -1.792 16.047 9.906 1 90.25 65 ALA B O 1
ATOM 1610 N N . ARG B 1 66 ? -0.198 14.555 9.555 1 86.25 66 ARG B N 1
ATOM 1611 C CA . ARG B 1 66 ? 0.645 14.984 10.664 1 86.25 66 ARG B CA 1
ATOM 1612 C C . ARG B 1 66 ? 2.111 15.047 10.25 1 86.25 66 ARG B C 1
ATOM 1614 O O . ARG B 1 66 ? 2.594 14.164 9.531 1 86.25 66 ARG B O 1
ATOM 1621 N N . VAL B 1 67 ? 2.744 16.109 10.688 1 89.38 67 VAL B N 1
ATOM 1622 C CA . VAL B 1 67 ? 4.148 16.281 10.336 1 89.38 67 VAL B CA 1
ATOM 1623 C C . VAL B 1 67 ? 5.027 15.992 11.555 1 89.38 67 VAL B C 1
ATOM 1625 O O . VAL B 1 67 ? 4.723 16.422 12.664 1 89.38 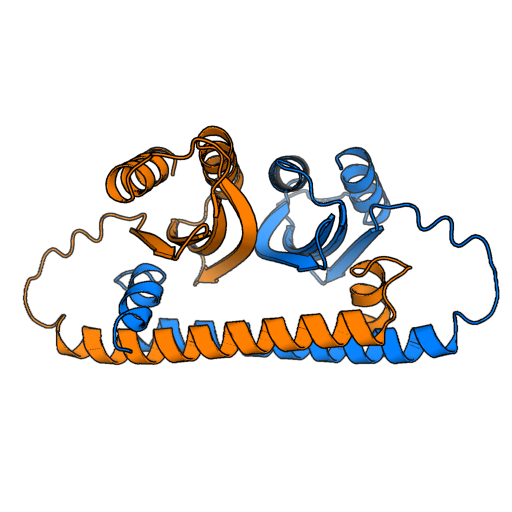67 VAL B O 1
ATOM 1628 N N . SER B 1 68 ? 5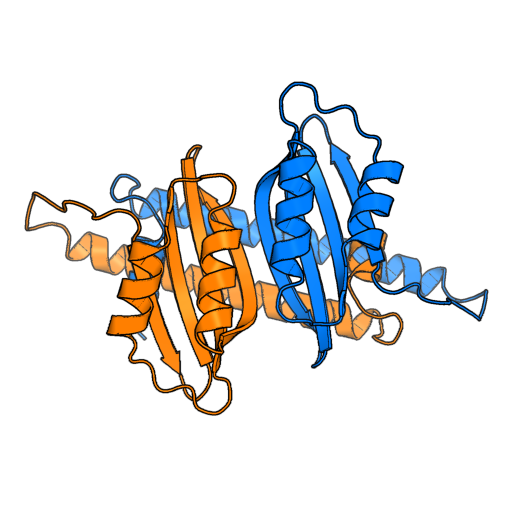.973 15.195 11.367 1 86.75 68 SER B N 1
ATOM 1629 C CA . SER B 1 68 ? 7 14.945 12.367 1 86.75 68 SER B CA 1
ATOM 1630 C C . SER B 1 68 ? 8.398 15.047 11.766 1 86.75 68 SER B C 1
ATOM 1632 O O . SER B 1 68 ? 8.805 14.18 10.984 1 86.75 68 SER B O 1
ATOM 1634 N N . LYS B 1 69 ? 9.117 16.094 12.211 1 88.06 69 LYS B N 1
ATOM 1635 C CA . LYS B 1 69 ? 10.445 16.375 11.672 1 88.06 69 LYS B CA 1
ATOM 1636 C C . LYS B 1 69 ? 10.406 16.484 10.148 1 88.06 69 LYS B C 1
ATOM 1638 O O . LYS B 1 69 ? 9.859 17.438 9.602 1 88.06 69 LYS B O 1
ATOM 1643 N N . MET B 1 70 ? 10.875 15.586 9.422 1 92.25 70 MET B N 1
ATOM 1644 C CA . MET B 1 70 ? 10.977 15.672 7.969 1 92.25 70 MET B CA 1
ATOM 1645 C C . MET B 1 70 ? 10.062 14.656 7.297 1 92.25 70 MET B C 1
ATOM 1647 O O . MET B 1 70 ? 10.195 14.391 6.102 1 92.25 70 MET B O 1
ATOM 1651 N N . GLU B 1 71 ? 9.109 14.047 8.086 1 91.5 71 GLU B N 1
ATOM 1652 C CA . GLU B 1 71 ? 8.18 13.07 7.527 1 91.5 71 GLU B CA 1
ATOM 1653 C C . GLU B 1 71 ? 6.727 13.484 7.766 1 91.5 71 GLU B C 1
ATOM 1655 O O . GLU B 1 71 ? 6.434 14.211 8.719 1 91.5 71 GLU B O 1
ATOM 1660 N N . VAL B 1 72 ? 5.93 13.102 6.902 1 93.81 72 VAL B N 1
ATOM 1661 C CA . VAL B 1 72 ? 4.5 13.359 7.023 1 93.81 72 VAL B CA 1
ATOM 1662 C C . VAL B 1 72 ? 3.742 12.031 7.078 1 93.81 72 VAL B C 1
ATOM 1664 O O . VAL B 1 72 ? 3.979 11.141 6.262 1 93.81 72 VAL B O 1
ATOM 1667 N N . LEU B 1 73 ? 2.947 11.859 8.031 1 88.31 73 LEU B N 1
ATOM 1668 C CA . LEU B 1 73 ? 2.004 10.742 8.102 1 88.31 73 LEU B CA 1
ATOM 1669 C C . LEU B 1 73 ? 0.638 11.156 7.566 1 88.31 73 LEU B C 1
ATOM 1671 O O . LEU B 1 73 ? 0.039 12.117 8.055 1 88.31 73 LEU B O 1
ATOM 1675 N N . ILE B 1 74 ? 0.204 10.461 6.566 1 91.62 74 ILE B N 1
ATOM 1676 C CA . ILE B 1 74 ? -1.077 10.766 5.941 1 91.62 74 ILE B CA 1
ATOM 1677 C C . ILE B 1 74 ? -2.031 9.586 6.113 1 91.62 74 ILE B C 1
ATOM 1679 O O . ILE B 1 74 ? -1.663 8.438 5.855 1 91.62 74 ILE B O 1
ATOM 1683 N N . THR B 1 75 ? -3.189 9.852 6.527 1 86.94 75 THR B N 1
ATOM 1684 C CA . THR B 1 75 ? -4.246 8.859 6.633 1 86.94 75 THR B CA 1
ATOM 1685 C C . THR B 1 75 ? -5.484 9.297 5.855 1 86.94 75 THR B C 1
ATOM 1687 O O . THR B 1 75 ? -5.973 10.414 6.031 1 86.94 75 THR B O 1
ATOM 1690 N N . ILE B 1 76 ? -5.918 8.414 4.957 1 89.44 76 ILE B N 1
ATOM 1691 C CA . ILE B 1 76 ? -7.035 8.75 4.086 1 89.44 76 ILE B CA 1
ATOM 1692 C C . ILE B 1 76 ? -8.125 7.691 4.211 1 89.44 76 ILE B C 1
ATOM 1694 O O . ILE B 1 76 ? -7.836 6.492 4.227 1 89.44 76 ILE B O 1
ATOM 1698 N N . HIS B 1 77 ? -9.266 8.086 4.324 1 83.81 77 HIS B N 1
ATOM 1699 C CA . HIS B 1 77 ? -10.461 7.262 4.211 1 83.81 77 HIS B CA 1
ATOM 1700 C C . HIS B 1 77 ? -11.328 7.703 3.037 1 83.81 77 HIS B C 1
ATOM 1702 O O . HIS B 1 77 ? -11.852 8.82 3.031 1 83.81 77 HIS B O 1
ATOM 1708 N N . CYS B 1 78 ? -11.445 6.797 2.111 1 85.88 78 CYS B N 1
ATOM 1709 C CA . CYS B 1 78 ? -12.148 7.188 0.895 1 85.88 78 CYS B CA 1
ATOM 1710 C C . CYS B 1 78 ? -12.891 6.004 0.289 1 85.88 78 CYS B C 1
ATOM 1712 O O . CYS B 1 78 ? -12.758 4.875 0.762 1 85.88 78 CYS B O 1
ATOM 1714 N N . GLU B 1 79 ? -13.711 6.312 -0.6 1 87.56 79 GLU B N 1
ATOM 1715 C CA . GLU B 1 79 ? -14.398 5.258 -1.339 1 87.56 79 GLU B CA 1
ATOM 1716 C C . GLU B 1 79 ? -13.422 4.473 -2.213 1 87.56 79 GLU B C 1
ATOM 1718 O O . GLU B 1 79 ? -12.492 5.047 -2.783 1 87.56 79 GLU B O 1
ATOM 1723 N N . LYS B 1 80 ? -13.703 3.203 -2.238 1 89.75 80 LYS B N 1
ATOM 1724 C CA . LYS B 1 80 ? -12.922 2.34 -3.119 1 89.75 80 LYS B CA 1
ATOM 1725 C C . LYS B 1 80 ? -13.203 2.654 -4.586 1 89.75 80 LYS B C 1
ATOM 1727 O O . LYS B 1 80 ? -14.336 2.518 -5.051 1 89.75 80 LYS B O 1
ATOM 1732 N N . GLN B 1 81 ? -12.227 3.178 -5.27 1 90.44 81 GLN B N 1
ATOM 1733 C CA . GLN B 1 81 ? -12.266 3.451 -6.703 1 90.44 81 GLN B CA 1
ATOM 1734 C C . GLN B 1 81 ? -10.945 3.084 -7.367 1 90.44 81 GLN B C 1
ATOM 1736 O O . GLN B 1 81 ? -9.875 3.336 -6.809 1 90.44 81 GLN B O 1
ATOM 1741 N N . ASN B 1 82 ? -11.102 2.43 -8.484 1 89.25 82 ASN B N 1
ATOM 1742 C CA . ASN B 1 82 ? -9.883 2.168 -9.242 1 89.25 82 ASN B CA 1
ATOM 1743 C C . ASN B 1 82 ? -9.164 3.463 -9.609 1 89.25 82 ASN B C 1
ATOM 1745 O O . ASN B 1 82 ? -9.797 4.434 -10.023 1 89.25 82 ASN B O 1
ATOM 1749 N N . GLY B 1 83 ? -7.875 3.494 -9.312 1 92.56 83 GLY B N 1
ATOM 1750 C CA . GLY B 1 83 ? -7.09 4.645 -9.727 1 92.56 83 GLY B CA 1
ATOM 1751 C C . GLY B 1 83 ? -6.926 5.68 -8.633 1 92.56 83 GLY B C 1
ATOM 1752 O O . GLY B 1 83 ? -6.18 6.648 -8.789 1 92.56 83 GLY B O 1
ATOM 1753 N N . VAL B 1 84 ? -7.633 5.578 -7.602 1 94.75 84 VAL B N 1
ATOM 1754 C CA . VAL B 1 84 ? -7.562 6.582 -6.547 1 94.75 84 VAL B CA 1
ATOM 1755 C C . VAL B 1 84 ? -6.141 6.656 -5.996 1 94.75 84 VAL B C 1
ATOM 1757 O O . VAL B 1 84 ? -5.629 7.746 -5.727 1 94.75 84 VAL B O 1
ATOM 1760 N N . MET B 1 85 ? -5.547 5.578 -5.844 1 95.12 85 MET B N 1
ATOM 1761 C CA . MET B 1 85 ? -4.184 5.539 -5.328 1 95.12 85 MET B CA 1
ATOM 1762 C C . MET B 1 85 ? -3.219 6.227 -6.293 1 95.12 85 MET B C 1
ATOM 1764 O O . MET B 1 85 ? -2.293 6.918 -5.867 1 95.12 85 MET B O 1
ATOM 1768 N N . VAL B 1 86 ? -3.43 6.043 -7.566 1 95.69 86 VAL B N 1
ATOM 1769 C CA . VAL B 1 86 ? -2.615 6.688 -8.594 1 95.69 86 VAL B CA 1
ATOM 1770 C C . VAL B 1 86 ? -2.723 8.203 -8.453 1 95.69 86 VAL B C 1
ATOM 1772 O O . VAL B 1 86 ? -1.711 8.914 -8.484 1 95.69 86 VAL B O 1
ATOM 1775 N N . LYS B 1 87 ? -3.936 8.672 -8.227 1 95.62 87 LYS B N 1
ATOM 1776 C CA . LYS B 1 87 ? -4.16 10.109 -8.055 1 95.62 87 LYS B CA 1
ATOM 1777 C C . LYS B 1 87 ? -3.432 10.633 -6.82 1 95.62 87 LYS B C 1
ATOM 1779 O O . LYS B 1 87 ? -2.756 11.664 -6.887 1 95.62 87 LYS B O 1
ATOM 1784 N N . ILE B 1 88 ? -3.529 9.93 -5.77 1 97 88 ILE B N 1
ATOM 1785 C CA . ILE B 1 88 ? -2.926 10.336 -4.504 1 97 88 ILE B CA 1
ATOM 1786 C C . ILE B 1 88 ? -1.406 10.375 -4.648 1 97 88 ILE B C 1
ATOM 1788 O O . ILE B 1 88 ? -0.772 11.375 -4.316 1 97 88 ILE B O 1
ATOM 1792 N N . LEU B 1 89 ? -0.878 9.344 -5.203 1 97.25 89 LEU B N 1
ATOM 1793 C CA . LEU B 1 89 ? 0.571 9.227 -5.316 1 97.25 89 LEU B CA 1
ATOM 1794 C C . LEU B 1 89 ? 1.132 10.281 -6.266 1 97.25 89 LEU B C 1
ATOM 1796 O O . LEU B 1 89 ? 2.205 10.836 -6.02 1 97.25 89 LEU B O 1
ATOM 1800 N N . THR B 1 90 ? 0.396 10.555 -7.305 1 96 90 THR B N 1
ATOM 1801 C CA . THR B 1 90 ? 0.807 11.586 -8.25 1 96 90 THR B CA 1
ATOM 1802 C C . THR B 1 90 ? 0.844 12.953 -7.578 1 96 90 THR B C 1
ATOM 1804 O O . THR B 1 90 ? 1.787 13.727 -7.777 1 96 90 THR B O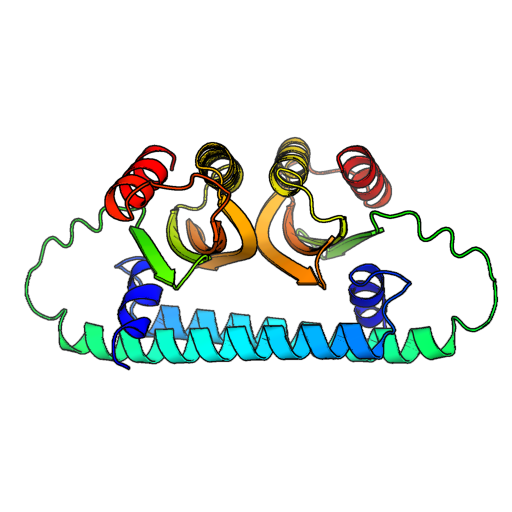 1
ATOM 1807 N N . GLN B 1 91 ? -0.137 13.219 -6.738 1 96.44 91 GLN B N 1
ATOM 1808 C CA . GLN B 1 91 ? -0.174 14.5 -6.035 1 96.44 91 GLN B CA 1
ATOM 1809 C C . GLN B 1 91 ? 0.984 14.617 -5.047 1 96.44 91 GLN B C 1
ATOM 1811 O O . GLN B 1 91 ? 1.606 15.68 -4.938 1 96.44 91 GLN B O 1
ATOM 1816 N N . LEU B 1 92 ? 1.284 13.57 -4.379 1 97.12 92 LEU B N 1
ATOM 1817 C CA . LEU B 1 92 ? 2.381 13.586 -3.418 1 97.12 92 LEU B CA 1
ATOM 1818 C C . LEU B 1 92 ? 3.707 13.883 -4.113 1 97.12 92 LEU B C 1
ATOM 1820 O O . LEU B 1 92 ? 4.527 14.641 -3.596 1 97.12 92 LEU B O 1
ATOM 1824 N N . GLU B 1 93 ? 3.852 13.258 -5.234 1 95.12 93 GLU B N 1
ATOM 1825 C CA . GLU B 1 93 ? 5.07 13.492 -6 1 95.12 93 GLU B CA 1
ATOM 1826 C C . GLU B 1 93 ? 5.18 14.945 -6.434 1 95.12 93 GLU B C 1
ATOM 1828 O O . GLU B 1 93 ? 6.254 15.547 -6.363 1 95.12 93 GLU B O 1
ATOM 1833 N N . LYS B 1 94 ? 4.066 15.453 -6.918 1 94.94 94 LYS B N 1
ATOM 1834 C CA . LYS B 1 94 ? 4.035 16.859 -7.324 1 94.94 94 LYS B CA 1
ATOM 1835 C C . LYS B 1 94 ? 4.391 17.766 -6.156 1 94.94 94 LYS B C 1
ATOM 1837 O O . LYS B 1 94 ? 4.945 18.859 -6.359 1 94.94 94 LYS B O 1
ATOM 1842 N N . LEU B 1 95 ? 4.125 17.375 -4.938 1 95.5 95 LEU B N 1
ATOM 1843 C CA . LEU B 1 95 ? 4.352 18.172 -3.74 1 95.5 95 LEU B CA 1
ATOM 1844 C C . LEU B 1 95 ? 5.727 17.891 -3.148 1 95.5 95 LEU B C 1
ATOM 1846 O O . LEU B 1 95 ? 6.043 18.344 -2.049 1 95.5 95 LEU B O 1
ATOM 1850 N N . ARG B 1 96 ? 6.562 17.125 -3.838 1 94.75 96 ARG B N 1
ATOM 1851 C CA . ARG B 1 96 ? 7.922 16.75 -3.443 1 94.75 96 ARG B CA 1
ATOM 1852 C C . ARG B 1 96 ? 7.914 15.922 -2.166 1 94.75 96 ARG B C 1
ATOM 1854 O O . ARG B 1 96 ? 8.734 16.141 -1.271 1 94.75 96 ARG B O 1
ATOM 1861 N N . LEU B 1 97 ? 6.918 15.055 -2.031 1 96.44 97 LEU B N 1
ATOM 1862 C CA . LEU B 1 97 ? 6.875 14.07 -0.954 1 96.44 97 LEU B CA 1
ATOM 1863 C C . LEU B 1 97 ? 7.254 12.688 -1.465 1 96.44 97 LEU B C 1
ATOM 1865 O O . LEU B 1 97 ? 6.59 12.141 -2.354 1 96.44 97 LEU B O 1
ATOM 1869 N N . SER B 1 98 ? 8.273 12.148 -0.967 1 94.81 98 SER B N 1
ATOM 1870 C CA . SER B 1 98 ? 8.711 10.812 -1.346 1 94.81 98 SER B CA 1
ATOM 1871 C C . SER B 1 98 ? 8.125 9.75 -0.423 1 94.81 98 SER B C 1
ATOM 1873 O O . SER B 1 98 ? 8.305 9.805 0.795 1 94.81 98 SER B O 1
ATOM 1875 N N . VAL B 1 99 ? 7.52 8.781 -0.979 1 95.5 99 VAL B N 1
ATOM 1876 C CA . VAL B 1 99 ? 6.832 7.766 -0.19 1 95.5 99 VAL B CA 1
ATOM 1877 C C . VAL B 1 99 ? 7.855 6.805 0.414 1 95.5 99 VAL B C 1
ATOM 1879 O O . VAL B 1 99 ? 8.672 6.223 -0.306 1 95.5 99 VAL B O 1
ATOM 1882 N N . LYS B 1 100 ? 7.82 6.664 1.66 1 89.56 100 LYS B N 1
ATOM 1883 C CA . LYS B 1 100 ? 8.641 5.691 2.371 1 89.56 100 LYS B CA 1
ATOM 1884 C C . LYS B 1 100 ? 7.871 4.398 2.619 1 89.56 100 LYS B C 1
ATOM 1886 O O . LYS B 1 100 ? 8.43 3.305 2.494 1 89.56 100 LYS B O 1
ATOM 1891 N N . SER B 1 101 ? 6.645 4.598 2.963 1 87.88 101 SER B N 1
ATOM 1892 C CA . SER B 1 101 ? 5.77 3.453 3.189 1 87.88 101 SER B CA 1
ATOM 1893 C C . SER B 1 101 ? 4.312 3.809 2.908 1 87.88 101 SER B C 1
ATOM 1895 O O . SER B 1 101 ? 3.902 4.957 3.09 1 87.88 101 SER B O 1
ATOM 1897 N N . SER B 1 102 ? 3.592 2.84 2.41 1 91.25 102 SER B N 1
ATOM 1898 C CA . SER B 1 102 ? 2.156 3.027 2.23 1 91.25 102 SER B CA 1
ATOM 1899 C C . SER B 1 102 ? 1.398 1.719 2.422 1 91.25 102 SER B C 1
ATOM 1901 O O . SER B 1 102 ? 1.911 0.645 2.102 1 91.25 102 SER B O 1
ATOM 1903 N N . SER B 1 103 ? 0.197 1.854 2.861 1 87.44 103 SER B N 1
ATOM 1904 C CA . SER B 1 103 ? -0.689 0.717 3.088 1 87.44 103 SER B CA 1
ATOM 1905 C C . SER B 1 103 ? -2.125 1.048 2.693 1 87.44 103 SER B C 1
ATOM 1907 O O . SER B 1 103 ? -2.66 2.084 3.092 1 87.44 103 SER B O 1
ATOM 1909 N N . VAL B 1 104 ? -2.668 0.196 1.927 1 89.81 104 VAL B N 1
ATOM 1910 C CA . VAL B 1 104 ? -4.074 0.272 1.551 1 89.81 104 VAL B CA 1
ATOM 1911 C C . VAL B 1 104 ? -4.82 -0.953 2.078 1 89.81 104 VAL B C 1
ATOM 1913 O O . VAL B 1 104 ? -4.402 -2.09 1.843 1 89.81 104 VAL B O 1
ATOM 1916 N N . LEU B 1 105 ? -5.852 -0.646 2.779 1 83.12 105 LEU B N 1
ATOM 1917 C CA . LEU B 1 105 ? -6.684 -1.722 3.303 1 83.12 105 LEU B CA 1
ATOM 1918 C C . LEU B 1 105 ? -8.156 -1.484 2.967 1 83.12 105 LEU B C 1
ATOM 1920 O O . LEU B 1 105 ? -8.648 -0.362 3.088 1 83.12 105 LEU B O 1
ATOM 1924 N N . GLN B 1 106 ? -8.773 -2.504 2.479 1 81.5 106 GLN B N 1
ATOM 1925 C CA . GLN B 1 106 ? -10.188 -2.418 2.135 1 81.5 106 GLN B CA 1
ATOM 1926 C C . GLN B 1 106 ? -11.07 -2.742 3.338 1 81.5 106 GLN B C 1
ATOM 1928 O O . GLN B 1 106 ? -10.859 -3.752 4.012 1 81.5 106 GLN B O 1
ATOM 1933 N N . PHE B 1 107 ? -11.953 -1.775 3.588 1 71.25 107 PHE B N 1
ATOM 1934 C CA . PHE B 1 107 ? -12.969 -1.955 4.617 1 71.25 107 PHE B CA 1
ATOM 1935 C C . PHE B 1 107 ? -14.344 -2.146 3.996 1 71.25 107 PHE B C 1
ATOM 1937 O O . PHE B 1 107 ? -14.844 -1.267 3.289 1 71.25 107 PHE B O 1
ATOM 1944 N N . GLY B 1 108 ? -14.906 -3.203 4.336 1 72.81 108 GLY B N 1
ATOM 1945 C CA . GLY B 1 108 ? -16.156 -3.486 3.645 1 72.81 108 GLY B CA 1
ATOM 1946 C C . GLY B 1 108 ? -15.977 -3.678 2.148 1 72.81 108 GLY B C 1
ATOM 1947 O O . GLY B 1 108 ? -14.969 -4.227 1.702 1 72.81 108 GLY B O 1
ATOM 1948 N N . LYS B 1 109 ? -16.984 -3.336 1.392 1 74.19 109 LYS B N 1
ATOM 1949 C CA . LYS B 1 109 ? -16.953 -3.594 -0.045 1 74.19 109 LYS B CA 1
ATOM 1950 C C . LYS B 1 109 ? -16.531 -2.348 -0.818 1 74.19 109 LYS B C 1
ATOM 1952 O O . LYS B 1 109 ? -16.141 -2.436 -1.983 1 74.19 109 LYS B O 1
ATOM 1957 N N . SER B 1 110 ? -16.516 -1.19 -0.057 1 83.75 110 SER B N 1
ATOM 1958 C CA . SER B 1 110 ? -16.469 -0.004 -0.906 1 83.75 110 SER B CA 1
ATOM 1959 C C . SER B 1 110 ? -15.578 1.075 -0.302 1 83.75 110 SER B C 1
ATOM 1961 O O . SER B 1 110 ? -15.602 2.227 -0.741 1 83.75 110 SER B O 1
ATOM 1963 N N . THR B 1 111 ? -14.828 0.717 0.713 1 82.88 111 THR B N 1
ATOM 1964 C CA . THR B 1 111 ? -14.047 1.771 1.346 1 82.88 111 THR B CA 1
ATOM 1965 C C . THR B 1 111 ? -12.586 1.348 1.485 1 82.88 111 THR B C 1
ATOM 1967 O O . THR B 1 111 ? -12.297 0.185 1.777 1 82.88 111 THR B O 1
ATOM 1970 N N . PHE B 1 112 ? -11.773 2.373 1.261 1 88.69 112 PHE B N 1
ATOM 1971 C CA . PHE B 1 112 ? -10.352 2.16 1.502 1 88.69 112 PHE B CA 1
ATOM 1972 C C . PHE B 1 112 ? -9.875 2.963 2.709 1 88.69 112 PHE B C 1
ATOM 1974 O O . PHE B 1 112 ? -10.281 4.113 2.891 1 88.69 112 PHE B O 1
ATOM 1981 N N . GLY B 1 113 ? -9.117 2.295 3.586 1 85.5 113 GLY B N 1
ATOM 1982 C CA . GLY B 1 113 ? -8.203 2.986 4.477 1 85.5 113 GLY B CA 1
ATOM 1983 C C . GLY B 1 113 ? -6.781 3.045 3.938 1 85.5 113 GLY B C 1
ATOM 1984 O O . GLY B 1 113 ? -6.207 2.016 3.582 1 85.5 113 GLY B O 1
ATOM 1985 N N . ILE B 1 114 ? -6.238 4.23 3.785 1 90.62 114 ILE B N 1
ATOM 1986 C CA . ILE B 1 114 ? -4.906 4.418 3.217 1 90.62 114 ILE B CA 1
ATOM 1987 C C . ILE B 1 114 ? -4.012 5.137 4.227 1 90.62 114 ILE B C 1
ATOM 1989 O O . ILE B 1 114 ? -4.418 6.137 4.824 1 90.62 114 ILE B O 1
ATOM 1993 N N . THR B 1 115 ? -2.896 4.59 4.48 1 86.69 115 THR B N 1
ATOM 1994 C CA . THR B 1 115 ? -1.884 5.219 5.32 1 86.69 115 THR B CA 1
ATOM 1995 C C . THR B 1 115 ? -0.571 5.375 4.559 1 86.69 115 THR B C 1
ATOM 1997 O O . THR B 1 115 ? -0.092 4.426 3.938 1 86.69 115 THR B O 1
ATOM 2000 N N . ILE B 1 116 ? -0.038 6.566 4.578 1 92.94 116 ILE B N 1
ATOM 2001 C CA . ILE B 1 116 ? 1.203 6.848 3.865 1 92.94 116 ILE B CA 1
ATOM 2002 C C . ILE B 1 116 ? 2.174 7.586 4.785 1 92.94 116 ILE B C 1
ATOM 2004 O O . ILE B 1 116 ? 1.781 8.516 5.488 1 92.94 116 ILE B O 1
ATOM 2008 N N . VAL B 1 117 ? 3.344 7.145 4.883 1 91 117 VAL B N 1
ATOM 2009 C CA . VAL B 1 117 ? 4.461 7.895 5.449 1 91 117 VAL B CA 1
ATOM 2010 C C . VAL B 1 117 ? 5.359 8.406 4.328 1 91 117 VAL B C 1
ATOM 2012 O O . VAL B 1 117 ? 5.871 7.625 3.523 1 91 117 VAL B O 1
ATOM 2015 N N . ALA B 1 118 ? 5.488 9.656 4.246 1 95.31 118 ALA B N 1
ATOM 2016 C CA . ALA B 1 118 ? 6.281 10.258 3.174 1 95.31 118 ALA B CA 1
ATOM 2017 C C . ALA B 1 118 ? 7.359 11.172 3.74 1 95.31 118 ALA B C 1
ATOM 2019 O O . ALA B 1 118 ? 7.172 11.789 4.793 1 95.31 118 ALA B O 1
ATOM 2020 N N . GLN B 1 119 ? 8.492 11.227 3.09 1 94.56 119 GLN B N 1
ATOM 2021 C CA . GLN B 1 119 ? 9.617 12.102 3.414 1 94.56 119 GLN B CA 1
ATOM 2022 C C . GLN B 1 119 ? 9.516 13.422 2.666 1 94.56 119 GLN B C 1
ATOM 2024 O O . GLN B 1 119 ? 9.281 13.445 1.456 1 94.56 119 GLN B O 1
ATOM 2029 N N . MET B 1 120 ? 9.719 14.492 3.404 1 95.38 120 MET B N 1
ATOM 2030 C CA . MET B 1 120 ? 9.727 15.812 2.777 1 95.38 120 MET B CA 1
ATOM 2031 C C . MET B 1 120 ? 10.992 16.016 1.952 1 95.38 120 MET B C 1
ATOM 2033 O O . MET B 1 120 ? 12.102 15.82 2.451 1 95.38 120 MET B O 1
ATOM 2037 N N . GLY B 1 121 ? 10.789 16.328 0.656 1 95.19 121 GLY B N 1
ATOM 2038 C CA . GLY B 1 121 ? 11.93 16.672 -0.181 1 95.19 121 GLY B CA 1
ATOM 2039 C C . GLY B 1 121 ? 12.477 18.062 0.075 1 95.19 121 GLY B C 1
ATOM 2040 O O . GLY B 1 121 ? 11.875 18.828 0.82 1 95.19 121 GLY B O 1
ATOM 2041 N N . ASP B 1 122 ? 13.602 18.312 -0.554 1 93 122 ASP B N 1
ATOM 2042 C CA . ASP B 1 122 ? 14.195 19.641 -0.436 1 93 122 ASP B CA 1
ATOM 2043 C C . ASP B 1 122 ? 13.227 20.719 -0.915 1 93 122 ASP B C 1
ATOM 2045 O O . ASP B 1 122 ? 12.625 20.594 -1.986 1 93 122 ASP B O 1
ATOM 2049 N N . GLY B 1 123 ? 13 21.75 -0.17 1 90.88 123 GLY B N 1
ATOM 2050 C CA . GLY B 1 123 ? 12.172 22.875 -0.571 1 90.88 123 GLY B CA 1
ATOM 2051 C C . GLY B 1 123 ? 10.703 22.688 -0.245 1 90.88 123 GLY B C 1
ATOM 2052 O O . GLY B 1 123 ? 9.875 23.547 -0.539 1 90.88 123 GLY B O 1
ATOM 2053 N N . TYR B 1 124 ? 10.391 21.5 0.364 1 91.56 124 TYR B N 1
ATOM 2054 C CA . TYR B 1 124 ? 9.008 21.297 0.773 1 91.5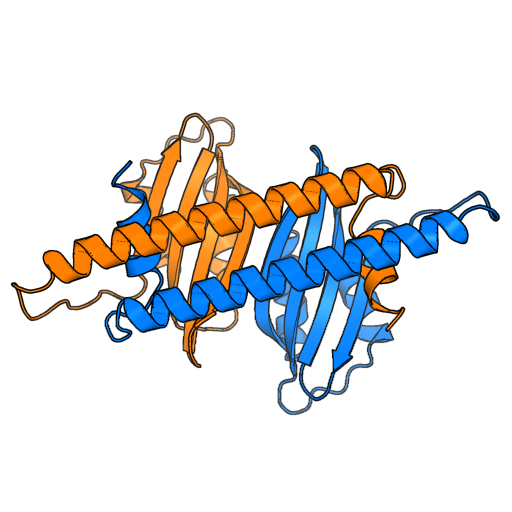6 124 TYR B CA 1
ATOM 2055 C C . TYR B 1 124 ? 8.562 22.375 1.756 1 91.56 124 TYR B C 1
ATOM 2057 O O . TYR B 1 124 ? 9.203 22.578 2.791 1 91.56 124 TYR B O 1
ATOM 2065 N N . ASN B 1 125 ? 7.496 23.109 1.422 1 91.94 125 ASN B N 1
ATOM 2066 C CA . ASN B 1 125 ? 7.055 24.203 2.273 1 91.94 125 ASN B CA 1
ATOM 2067 C C . ASN B 1 125 ? 5.535 24.328 2.293 1 91.94 125 ASN B C 1
ATOM 2069 O O . ASN B 1 125 ? 4.996 25.391 2.598 1 91.94 125 ASN B O 1
ATOM 2073 N N . ILE B 1 126 ? 4.828 23.312 1.985 1 92.25 126 ILE B N 1
ATOM 2074 C CA . ILE B 1 126 ? 3.371 23.312 1.953 1 92.25 126 ILE B CA 1
ATOM 2075 C C . ILE B 1 126 ? 2.824 23.062 3.355 1 92.25 126 ILE B C 1
ATOM 2077 O O . ILE B 1 126 ? 3.365 22.234 4.102 1 92.25 126 ILE B O 1
ATOM 2081 N N . THR B 1 127 ? 1.876 23.797 3.699 1 94.44 127 THR B N 1
ATOM 2082 C CA . THR B 1 127 ? 1.265 23.594 5.008 1 94.44 127 THR B CA 1
ATOM 2083 C C . THR B 1 127 ? 0.455 22.297 5.031 1 94.44 127 THR B C 1
ATOM 2085 O O . THR B 1 127 ? 0.042 21.797 3.984 1 94.44 127 THR B O 1
ATOM 2088 N N . VAL B 1 128 ? 0.217 21.828 6.188 1 92.38 128 VAL B N 1
ATOM 2089 C CA . VAL B 1 128 ? -0.576 20.609 6.355 1 92.38 128 VAL B CA 1
ATOM 2090 C C . VAL B 1 128 ? -1.985 20.828 5.812 1 92.38 128 VAL B C 1
ATOM 2092 O O . VAL B 1 128 ? -2.547 19.953 5.148 1 92.38 128 VAL B O 1
ATOM 2095 N N . ASP B 1 129 ? -2.566 22.016 6.078 1 92.12 129 ASP B N 1
ATOM 2096 C CA . ASP B 1 129 ? -3.91 22.328 5.605 1 92.12 129 ASP B CA 1
ATOM 2097 C C . ASP B 1 129 ? -3.977 22.312 4.082 1 92.12 129 ASP B C 1
ATOM 2099 O O . ASP B 1 129 ? -4.93 21.781 3.506 1 92.12 129 ASP B O 1
ATOM 2103 N N . ASP B 1 130 ? -3.037 22.859 3.479 1 94.25 130 ASP B N 1
ATOM 2104 C CA . ASP B 1 130 ? -2.996 22.875 2.02 1 94.25 130 ASP B CA 1
ATOM 2105 C C . ASP B 1 130 ? -2.809 21.453 1.464 1 94.25 130 ASP B C 1
ATOM 2107 O O . ASP B 1 130 ? -3.412 21.094 0.45 1 94.25 130 ASP B O 1
ATOM 2111 N N . LEU B 1 131 ? -1.928 20.656 2.119 1 95.94 131 LEU B N 1
ATOM 2112 C CA . LEU B 1 131 ? -1.738 19.266 1.732 1 95.94 131 LEU B CA 1
ATOM 2113 C C . LEU B 1 131 ? -3.059 18.5 1.779 1 95.94 131 LEU B C 1
ATOM 2115 O O . LEU B 1 131 ? -3.43 17.844 0.811 1 95.94 131 LEU B O 1
ATOM 2119 N N . VAL B 1 132 ? -3.764 18.672 2.83 1 93.75 132 VAL B N 1
ATOM 2120 C CA . VAL B 1 132 ? -5.035 17.984 3.031 1 93.75 132 VAL B CA 1
ATOM 2121 C C . VAL B 1 132 ? -6.035 18.422 1.962 1 93.75 132 VAL B C 1
ATOM 2123 O O . VAL B 1 132 ? -6.691 17.578 1.339 1 93.75 132 VAL B O 1
ATOM 2126 N N . LYS B 1 133 ? -6.113 19.672 1.732 1 93.62 133 LYS B N 1
ATOM 2127 C CA . LYS B 1 133 ? -7.039 20.203 0.733 1 93.62 133 LYS B CA 1
ATOM 2128 C C . LYS B 1 133 ? -6.703 19.672 -0.659 1 93.62 133 LYS B C 1
ATOM 2130 O O . LYS B 1 133 ? -7.598 19.297 -1.419 1 93.62 133 LYS B O 1
ATOM 2135 N N . THR B 1 134 ? -5.449 19.672 -0.963 1 95.44 134 THR B N 1
ATOM 2136 C CA . THR B 1 134 ? -5 19.188 -2.264 1 95.44 134 THR B CA 1
ATOM 2137 C C . THR B 1 134 ? -5.395 17.719 -2.463 1 95.44 134 THR B C 1
ATOM 2139 O O . THR B 1 134 ? -5.898 17.359 -3.525 1 95.44 134 THR B O 1
ATOM 2142 N N . LEU B 1 135 ? -5.176 16.906 -1.438 1 95.38 135 LEU B N 1
ATOM 2143 C CA . LEU B 1 135 ? -5.496 15.484 -1.536 1 95.38 135 LEU B CA 1
ATOM 2144 C C . LEU B 1 135 ? -7.004 15.266 -1.572 1 95.38 135 LEU B C 1
ATOM 2146 O O . LEU B 1 135 ? -7.496 14.398 -2.297 1 95.38 135 LEU B O 1
ATOM 2150 N N . GLN B 1 136 ? -7.75 16.109 -0.91 1 93.19 136 GLN B N 1
ATOM 2151 C CA . GLN B 1 136 ? -9.203 16.031 -0.917 1 93.19 136 GLN B CA 1
ATOM 2152 C C . GLN B 1 136 ? -9.773 16.359 -2.295 1 93.19 136 GLN B C 1
ATOM 2154 O O . GLN B 1 136 ? -10.727 15.727 -2.752 1 93.19 136 GLN B O 1
ATOM 2159 N N . THR B 1 137 ? -9.117 17.281 -2.896 1 91.88 137 THR B N 1
ATOM 2160 C CA . THR B 1 137 ? -9.562 17.688 -4.223 1 91.88 137 THR B CA 1
ATOM 2161 C C . THR B 1 137 ? -9.195 16.641 -5.266 1 91.88 137 THR B C 1
ATOM 2163 O O . THR B 1 137 ? -9.922 16.453 -6.246 1 91.88 137 THR B O 1
ATOM 2166 N N . ALA B 1 138 ? -8.133 15.914 -5.059 1 89.69 138 ALA B N 1
ATOM 2167 C CA . ALA B 1 138 ? -7.637 14.93 -6.02 1 89.69 138 ALA B CA 1
ATOM 2168 C C . ALA B 1 138 ? -8.477 13.656 -5.98 1 89.69 138 ALA B C 1
ATOM 2170 O O . ALA B 1 138 ? -8.586 12.945 -6.98 1 89.69 138 ALA B O 1
ATOM 2171 N N . ILE B 1 139 ? -9.094 13.344 -4.824 1 87.69 139 ILE B N 1
ATOM 2172 C CA . ILE B 1 139 ? -9.797 12.078 -4.664 1 87.69 139 ILE B CA 1
ATOM 2173 C C . ILE B 1 139 ? -11.289 12.273 -4.953 1 87.69 139 ILE B C 1
ATOM 2175 O O . ILE B 1 139 ? -11.938 11.383 -5.512 1 87.69 139 ILE B O 1
#